Protein AF-A0A8B9A067-F1 (afdb_monomer_lite)

Radius of gyration: 76.32 Å; chains: 1; bounding box: 129×72×221 Å

Foldseek 3Di:
DDDDDDDDDDDDDDDDPDDDDDDPDDDDDDDDDDDDDDDDDDPDDDDDDDPDDDDDDDDDDDDDDPPPPPPPDPDDPPPDLVVDVVSVVVCCVVVQDPVNVVVCVVDDPVRVVVVVVVVVVVVVVVVVVVVVVVVVVVVVVVVVVVVVVVVVVVVVVVVVVVVVVVVVVVVVVVVVVVVVVVVVVVVVVVVVVVVVVVVVVVVVVVVVVVVVVVVVVVVVVVVVVVVVVVVVVVVVVVVVVVVVVVVVVCCVPDPVNVVVCVVCVVVVLVVVVVVVVVVVCVVPVPDPCVVPDVPPPDPPPPDPPDPDPDDPDDDDDDDDDDPDDPPDDDDPDDDDDDDDDDDDDDDDYDDDPDDDDDD

pLDDT: mean 74.85, std 21.78, range [37.81, 98.75]

Organism: Phoenix dactylifera (NCBI:txid42345)

Structure (mmCIF, N/CA/C/O backbone):
data_AF-A0A8B9A067-F1
#
_entry.id   AF-A0A8B9A067-F1
#
loop_
_atom_site.group_PDB
_atom_site.id
_atom_site.type_symbol
_atom_site.label_atom_id
_atom_site.label_alt_id
_atom_site.label_comp_id
_atom_site.label_asym_id
_atom_site.label_entity_id
_atom_site.label_seq_id
_atom_site.pdbx_PDB_ins_code
_atom_site.Cartn_x
_atom_site.Cartn_y
_atom_site.Cartn_z
_atom_site.occupancy
_atom_site.B_iso_or_equiv
_atom_site.auth_seq_id
_atom_site.auth_comp_id
_atom_site.auth_asym_id
_atom_site.auth_atom_id
_atom_site.pdbx_PDB_model_num
ATOM 1 N N . MET A 1 1 ? 6.692 21.741 45.179 1.00 46.94 1 MET A N 1
ATOM 2 C CA . MET A 1 1 ? 5.822 22.547 44.297 1.00 46.94 1 MET A CA 1
ATOM 3 C C . MET A 1 1 ? 6.491 22.614 42.939 1.00 46.94 1 MET A C 1
ATOM 5 O O . MET A 1 1 ? 7.354 23.451 42.721 1.00 46.94 1 MET A O 1
ATOM 9 N N . THR A 1 2 ? 6.182 21.650 42.081 1.00 46.59 2 THR A N 1
ATOM 10 C CA . THR A 1 2 ? 6.851 21.450 40.792 1.00 46.59 2 THR A CA 1
ATOM 11 C C . THR A 1 2 ? 5.835 21.796 39.713 1.00 46.59 2 THR A C 1
ATOM 13 O O . THR A 1 2 ? 4.787 21.161 39.628 1.00 46.59 2 THR A O 1
ATOM 16 N N . ALA A 1 3 ? 6.097 22.875 38.977 1.00 49.12 3 ALA A N 1
ATOM 17 C CA . ALA A 1 3 ? 5.199 23.400 37.959 1.00 49.12 3 ALA A CA 1
ATOM 18 C C . ALA A 1 3 ? 5.182 22.475 36.731 1.00 49.12 3 ALA A C 1
ATOM 20 O O . ALA A 1 3 ? 6.227 22.186 36.151 1.00 49.12 3 ALA A O 1
ATOM 21 N N . LEU A 1 4 ? 3.988 22.014 36.357 1.00 54.91 4 LEU A N 1
ATOM 22 C CA . LEU A 1 4 ? 3.727 21.278 35.120 1.00 54.91 4 LEU A CA 1
ATOM 23 C C . LEU A 1 4 ? 3.728 22.248 33.924 1.00 54.91 4 LEU A C 1
ATOM 25 O O . LEU A 1 4 ? 3.162 23.338 34.038 1.00 54.91 4 LEU A O 1
ATOM 29 N N . PRO A 1 5 ? 4.321 21.880 32.775 1.00 64.94 5 PRO A N 1
ATOM 30 C CA . PRO A 1 5 ? 4.281 22.713 31.582 1.00 64.94 5 PRO A CA 1
ATOM 31 C C . PRO A 1 5 ? 2.909 22.624 30.898 1.00 64.94 5 PRO A C 1
ATOM 33 O O . PRO A 1 5 ? 2.412 21.540 30.592 1.00 64.94 5 PRO A O 1
ATOM 36 N N . CYS A 1 6 ? 2.306 23.785 30.638 1.00 59.91 6 CYS A N 1
ATOM 37 C CA . CYS A 1 6 ? 1.081 23.918 29.854 1.00 59.91 6 CYS A CA 1
ATOM 38 C C . CYS A 1 6 ? 1.338 23.538 28.388 1.00 59.91 6 CYS A C 1
ATOM 40 O O . CYS A 1 6 ? 2.153 24.166 27.711 1.00 59.91 6 CYS A O 1
ATOM 42 N N . LEU A 1 7 ? 0.615 22.535 27.891 1.00 55.22 7 LEU A N 1
ATOM 43 C CA . LEU A 1 7 ? 0.577 22.188 26.472 1.00 55.22 7 LEU A CA 1
ATOM 44 C C . LEU A 1 7 ? -0.229 23.241 25.699 1.00 55.22 7 LEU A C 1
ATOM 46 O O . LEU A 1 7 ? -1.358 23.571 26.061 1.00 55.22 7 LEU A O 1
ATOM 50 N N . ALA A 1 8 ? 0.371 23.775 24.635 1.00 64.38 8 ALA A N 1
ATOM 51 C CA . ALA A 1 8 ? -0.267 24.718 23.727 1.00 64.38 8 ALA A CA 1
ATOM 52 C C . ALA A 1 8 ? -1.384 24.039 22.901 1.00 64.38 8 ALA A C 1
ATOM 54 O O . ALA A 1 8 ? -1.262 22.859 22.558 1.00 64.38 8 ALA A O 1
ATOM 55 N N . PRO A 1 9 ? -2.458 24.766 22.542 1.00 62.56 9 PRO A N 1
ATOM 56 C CA . PRO A 1 9 ? -3.549 24.219 21.749 1.00 62.56 9 PRO A CA 1
ATOM 57 C C . PRO A 1 9 ? -3.119 23.965 20.300 1.00 62.56 9 PRO A C 1
ATOM 59 O O . PRO A 1 9 ? -2.532 24.816 19.631 1.00 62.56 9 PRO A O 1
ATOM 62 N N . ILE A 1 10 ? -3.449 22.768 19.822 1.00 52.00 10 ILE A N 1
ATOM 63 C CA . ILE A 1 10 ? -3.243 22.305 18.451 1.00 52.00 10 ILE A CA 1
ATOM 64 C C . ILE A 1 10 ? -4.096 23.171 17.515 1.00 52.00 10 ILE A C 1
ATOM 66 O O . ILE A 1 10 ? -5.325 23.169 17.584 1.00 52.00 10 ILE A O 1
ATOM 70 N N . SER A 1 11 ? -3.420 23.926 16.649 1.00 61.03 11 SER A N 1
ATOM 71 C CA . SER A 1 11 ? -4.028 24.722 15.583 1.00 61.03 11 SER A CA 1
ATOM 72 C C . SER A 1 11 ? -4.799 23.808 14.628 1.00 61.03 11 SER A C 1
ATOM 74 O O . SER A 1 11 ? -4.215 22.953 13.960 1.00 61.03 11 SER A O 1
ATOM 76 N N . GLN A 1 12 ? -6.122 23.965 14.587 1.00 61.00 12 GLN A N 1
ATOM 77 C CA . GLN A 1 12 ? -6.985 23.264 13.643 1.00 61.00 12 GLN A CA 1
ATOM 78 C C . GLN A 1 12 ? -6.781 23.853 12.244 1.00 61.00 12 GLN A C 1
ATOM 80 O O . GLN A 1 12 ? -7.198 24.973 11.950 1.00 61.00 12 GLN A O 1
ATOM 85 N N . VAL A 1 13 ? -6.128 23.085 11.375 1.00 65.56 13 VAL A N 1
ATOM 86 C CA . VAL A 1 13 ? -6.026 23.384 9.945 1.00 65.56 13 VAL A CA 1
ATOM 87 C C . VAL A 1 13 ? -7.406 23.163 9.302 1.00 65.56 13 VAL A C 1
ATOM 89 O O . VAL A 1 13 ? -7.974 22.082 9.470 1.00 65.56 13 VAL A O 1
ATOM 92 N N . PRO A 1 14 ? -7.967 24.140 8.562 1.00 60.78 14 PRO A N 1
ATOM 93 C CA . PRO A 1 14 ? -9.250 23.981 7.884 1.00 60.78 14 PRO A CA 1
ATOM 94 C C . PRO A 1 14 ? -9.200 22.840 6.864 1.00 60.78 14 PRO A C 1
ATOM 96 O O . PRO A 1 14 ? -8.320 22.794 6.001 1.00 60.78 14 PRO A O 1
ATOM 99 N N . GLY A 1 15 ? -10.158 21.919 6.973 1.00 61.00 15 GLY A N 1
ATOM 100 C CA . GLY A 1 15 ? -10.267 20.736 6.128 1.00 61.00 15 GLY A CA 1
ATOM 101 C C . GLY A 1 15 ? -10.337 21.076 4.639 1.00 61.00 15 GLY A C 1
ATOM 102 O O . GLY A 1 15 ? -11.158 21.880 4.197 1.00 61.00 15 GLY A O 1
ATOM 103 N N . ARG A 1 16 ? -9.480 20.418 3.851 1.00 72.06 16 ARG A N 1
ATOM 104 C CA . ARG A 1 16 ? -9.608 20.366 2.391 1.00 72.06 16 ARG A CA 1
ATOM 105 C C . ARG A 1 16 ? -10.942 19.697 2.025 1.00 72.06 16 ARG A C 1
ATOM 107 O O . ARG A 1 16 ? -11.244 18.640 2.579 1.00 72.06 16 ARG A O 1
ATOM 114 N N . PRO A 1 17 ? -11.715 20.248 1.074 1.00 70.19 17 PRO A N 1
ATOM 115 C CA . PRO A 1 17 ? -12.909 19.582 0.574 1.00 70.19 17 PRO A CA 1
ATOM 116 C C . PRO A 1 17 ? -12.542 18.281 -0.164 1.00 70.19 17 PRO A C 1
ATOM 118 O O . PRO A 1 17 ? -11.474 18.203 -0.783 1.00 70.19 17 PRO A O 1
ATOM 121 N N . PRO A 1 18 ? -13.415 17.258 -0.119 1.00 66.94 18 PRO A N 1
ATOM 122 C CA . PRO A 1 18 ? -13.161 15.972 -0.750 1.00 66.94 18 PRO A CA 1
ATOM 123 C C . PRO A 1 18 ? -13.082 16.124 -2.272 1.00 66.94 18 PRO A C 1
ATOM 125 O O . PRO A 1 18 ? -14.001 16.627 -2.923 1.00 66.94 18 PRO A O 1
ATOM 128 N N . VAL A 1 19 ? -11.966 15.668 -2.838 1.00 69.75 19 VAL A N 1
ATOM 129 C CA . VAL A 1 19 ? -11.762 15.548 -4.282 1.00 69.75 19 VAL A CA 1
ATOM 130 C C . VAL A 1 19 ? -12.750 14.508 -4.814 1.00 69.75 19 VAL A C 1
ATOM 132 O O . VAL A 1 19 ? -12.731 13.348 -4.405 1.00 69.75 19 VAL A O 1
ATOM 135 N N . ARG A 1 20 ? -13.645 14.935 -5.712 1.00 62.59 20 ARG A N 1
ATOM 136 C CA . ARG A 1 20 ? -14.543 14.045 -6.460 1.00 62.59 20 ARG A CA 1
ATOM 137 C C . ARG A 1 20 ? -13.704 13.102 -7.333 1.00 62.59 20 ARG A C 1
ATOM 139 O O . ARG A 1 20 ? -12.898 13.605 -8.112 1.00 62.59 20 ARG A O 1
ATOM 146 N N . PRO A 1 21 ? -13.915 11.777 -7.283 1.00 57.88 21 PRO A N 1
ATOM 147 C CA . PRO A 1 21 ? -13.328 10.877 -8.263 1.00 57.88 21 PRO A CA 1
ATOM 148 C C . PRO A 1 21 ? -14.011 11.088 -9.621 1.00 57.88 21 PRO A C 1
ATOM 150 O O . PRO A 1 21 ? -15.217 10.866 -9.770 1.00 57.88 21 PRO A O 1
ATOM 153 N N . GLU A 1 22 ? -13.240 11.535 -10.612 1.00 59.34 22 GLU A N 1
ATOM 154 C CA . GLU A 1 22 ? -13.637 11.466 -12.016 1.00 59.34 22 GLU A CA 1
ATOM 155 C C . GLU A 1 22 ? -13.851 9.997 -12.395 1.00 59.34 22 GLU A C 1
ATOM 157 O O . GLU A 1 22 ? -12.958 9.157 -12.285 1.00 59.34 22 GLU A O 1
ATOM 162 N N . ARG A 1 23 ? -15.074 9.674 -12.822 1.00 53.25 23 ARG A N 1
ATOM 163 C CA . ARG A 1 23 ? -15.390 8.383 -13.432 1.00 53.25 23 ARG A CA 1
ATOM 164 C C . ARG A 1 23 ? -14.745 8.322 -14.820 1.00 53.25 23 ARG A C 1
ATOM 166 O O . ARG A 1 23 ? -15.023 9.213 -15.624 1.00 53.25 23 ARG A O 1
ATOM 173 N N . PRO A 1 24 ? -14.003 7.262 -15.171 1.00 57.72 24 PRO A N 1
ATOM 174 C CA . PRO A 1 24 ? -13.670 7.013 -16.562 1.00 57.72 24 PRO A CA 1
ATOM 175 C C . PRO A 1 24 ? -14.934 6.580 -17.315 1.00 57.72 24 PRO A C 1
ATOM 177 O O . PRO A 1 24 ? -15.640 5.648 -16.920 1.00 57.72 24 PRO A O 1
ATOM 180 N N . ALA A 1 25 ? -15.227 7.289 -18.403 1.00 50.69 25 ALA A N 1
ATOM 181 C CA . ALA A 1 25 ? -16.263 6.926 -19.354 1.00 50.69 25 ALA A CA 1
ATOM 182 C C . ALA A 1 25 ? -15.906 5.584 -20.011 1.00 50.69 25 ALA A C 1
ATOM 184 O O . ALA A 1 25 ? -14.956 5.473 -20.784 1.00 50.69 25 ALA A O 1
ATOM 185 N N . SER A 1 26 ? -16.690 4.561 -19.695 1.00 50.06 26 SER A N 1
ATOM 186 C CA . SER A 1 26 ? -16.692 3.276 -20.379 1.00 50.06 26 SER A CA 1
ATOM 187 C C . SER A 1 26 ? -17.309 3.450 -21.770 1.00 50.06 26 SER A C 1
ATOM 189 O O . SER A 1 26 ? -18.464 3.849 -21.906 1.00 50.06 26 SER A O 1
ATOM 191 N N . LYS A 1 27 ? -16.543 3.131 -22.817 1.00 56.91 27 LYS A N 1
ATOM 192 C CA . LYS A 1 27 ? -17.073 2.816 -24.150 1.00 56.91 27 LYS A CA 1
ATOM 193 C C . LYS A 1 27 ? -17.106 1.291 -24.302 1.00 56.91 27 LYS A C 1
ATOM 195 O O . LYS A 1 27 ? -16.054 0.674 -24.152 1.00 56.91 27 LYS A O 1
ATOM 200 N N . PRO A 1 28 ? -18.253 0.673 -24.626 1.00 58.00 28 PRO A N 1
ATOM 201 C CA . PRO A 1 28 ? -18.298 -0.711 -25.066 1.00 58.00 28 PRO A CA 1
ATOM 202 C C . PRO A 1 28 ? -18.138 -0.745 -26.592 1.00 58.00 28 PRO A C 1
ATOM 204 O O . PRO A 1 28 ? -18.967 -0.214 -27.327 1.00 58.00 28 PRO A O 1
ATOM 207 N N . GLY A 1 29 ? -17.051 -1.346 -27.067 1.00 45.94 29 GLY A N 1
ATOM 208 C CA . GLY A 1 29 ? -16.769 -1.530 -28.489 1.00 45.94 29 GLY A CA 1
ATOM 209 C C . GLY A 1 29 ? -16.251 -2.935 -28.746 1.00 45.94 29 GLY A C 1
ATOM 210 O O . GLY A 1 29 ? -15.060 -3.190 -28.642 1.00 45.94 29 GLY A O 1
ATOM 211 N N . SER A 1 30 ? -17.187 -3.836 -29.028 1.00 47.06 30 SER A N 1
ATOM 212 C CA . SER A 1 30 ? -16.989 -5.224 -29.442 1.00 47.06 30 SER A CA 1
ATOM 213 C C . SER A 1 30 ? -16.662 -5.316 -30.938 1.00 47.06 30 SER A C 1
ATOM 215 O O . SER A 1 30 ? -17.363 -4.711 -31.746 1.00 47.06 30 SER A O 1
ATOM 217 N N . SER A 1 31 ? -15.614 -6.068 -31.288 1.00 48.28 31 SER A N 1
ATOM 218 C CA . SER A 1 31 ? -15.344 -6.809 -32.551 1.00 48.28 31 SER A CA 1
ATOM 219 C C . SER A 1 31 ? -13.856 -7.204 -32.504 1.00 48.28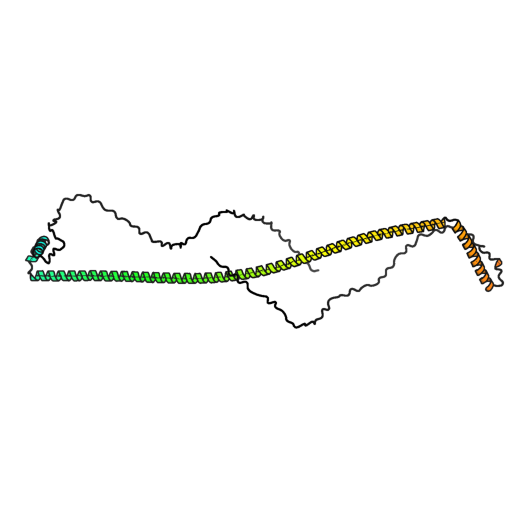 31 SER A C 1
ATOM 221 O O . SER A 1 31 ? -13.009 -6.356 -32.267 1.00 48.28 31 SER A O 1
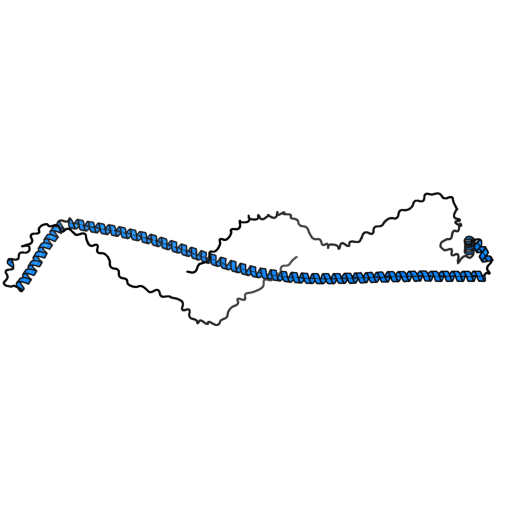ATOM 223 N N . ARG A 1 32 ? -13.435 -8.473 -32.441 1.00 46.34 32 ARG A N 1
ATOM 224 C CA . ARG A 1 32 ? -13.590 -9.605 -33.372 1.00 46.34 32 ARG A CA 1
ATOM 225 C C . ARG A 1 32 ? -13.012 -9.316 -34.763 1.00 46.34 32 ARG A C 1
ATOM 227 O O . ARG A 1 32 ? -13.777 -9.033 -35.665 1.00 46.34 32 ARG A O 1
ATOM 234 N N . GLU A 1 33 ? -11.694 -9.458 -34.909 1.00 37.81 33 GLU A N 1
ATOM 235 C CA . GLU A 1 33 ? -10.989 -9.946 -36.115 1.00 37.81 33 GLU A CA 1
ATOM 236 C C . GLU A 1 33 ? -9.493 -10.059 -35.769 1.00 37.81 33 GLU A C 1
ATOM 238 O O . GLU A 1 33 ? -8.886 -9.121 -35.273 1.00 37.81 33 GLU A O 1
ATOM 243 N N . ALA A 1 34 ? -8.965 -11.276 -35.669 1.00 38.91 34 ALA A N 1
ATOM 244 C CA . ALA A 1 34 ? -8.348 -12.032 -36.759 1.00 38.91 34 ALA A CA 1
ATOM 245 C C . ALA A 1 34 ? -6.905 -11.587 -37.047 1.00 38.91 34 ALA A C 1
ATOM 247 O O . ALA A 1 34 ? -6.611 -10.439 -37.358 1.00 38.91 34 ALA A O 1
ATOM 248 N N . ALA A 1 35 ? -6.022 -12.575 -36.928 1.00 43.91 35 ALA A N 1
ATOM 249 C CA . ALA A 1 35 ? -4.614 -12.571 -37.270 1.00 43.91 35 ALA A CA 1
ATOM 250 C C . ALA A 1 35 ? -4.247 -11.718 -38.493 1.00 43.91 35 ALA A C 1
ATOM 252 O O . ALA A 1 35 ? -4.869 -11.846 -39.547 1.00 43.91 35 ALA A O 1
ATOM 253 N N . ARG A 1 36 ? -3.117 -11.012 -38.393 1.00 37.94 36 ARG A N 1
ATOM 254 C CA . ARG A 1 36 ? -2.030 -11.103 -39.377 1.00 37.94 36 ARG A CA 1
ATOM 255 C C . ARG A 1 36 ? -0.759 -10.432 -38.861 1.00 37.94 36 ARG A C 1
ATOM 257 O O . ARG A 1 36 ? -0.757 -9.289 -38.421 1.00 37.94 36 ARG A O 1
ATOM 264 N N . LEU A 1 37 ? 0.308 -11.219 -38.942 1.00 46.03 37 LEU A N 1
ATOM 265 C CA . LEU A 1 37 ? 1.705 -10.820 -39.036 1.00 46.03 37 LEU A CA 1
ATOM 266 C C . LEU A 1 37 ? 1.865 -9.551 -39.879 1.00 46.03 37 LEU A C 1
ATOM 268 O O . LEU A 1 37 ? 1.368 -9.541 -40.999 1.00 46.03 37 LEU A O 1
ATOM 272 N N . THR A 1 38 ? 2.628 -8.575 -39.386 1.00 39.31 38 THR A N 1
ATOM 273 C CA . THR A 1 38 ? 3.635 -7.833 -40.169 1.00 39.31 38 THR A CA 1
ATOM 274 C C . THR A 1 38 ? 4.458 -6.945 -39.236 1.00 39.31 38 THR A C 1
ATOM 276 O O . THR A 1 38 ? 3.917 -6.152 -38.471 1.00 39.31 38 THR A O 1
ATOM 279 N N . SER A 1 39 ? 5.775 -7.115 -39.305 1.00 42.94 39 SER A N 1
ATOM 280 C CA . SER A 1 39 ? 6.820 -6.334 -38.643 1.00 42.94 39 SER A CA 1
ATOM 281 C C . SER A 1 39 ? 6.763 -4.840 -38.995 1.00 42.94 39 SER A C 1
ATOM 283 O O . SER A 1 39 ? 6.465 -4.522 -40.147 1.00 42.94 39 SER A O 1
ATOM 285 N N . PRO A 1 40 ? 7.156 -3.915 -38.097 1.00 48.28 40 PRO A N 1
ATOM 286 C CA . PRO A 1 40 ? 7.431 -2.546 -38.495 1.00 48.28 40 PRO A CA 1
ATOM 287 C C . PRO A 1 40 ? 8.841 -2.446 -39.090 1.00 48.28 40 PRO A C 1
ATOM 289 O O . PRO A 1 40 ? 9.869 -2.442 -38.415 1.00 48.28 40 PRO A O 1
ATOM 292 N N . GLU A 1 41 ? 8.805 -2.441 -40.413 1.00 39.50 41 GLU A N 1
ATOM 293 C CA . GLU A 1 41 ? 9.676 -1.796 -41.383 1.00 39.50 41 GLU A CA 1
ATOM 294 C C . GLU A 1 41 ? 10.558 -0.661 -40.826 1.00 39.50 41 GLU A C 1
ATOM 296 O O . GLU A 1 41 ? 10.101 0.372 -40.336 1.00 39.50 41 GLU A O 1
ATOM 301 N N . VAL A 1 42 ? 11.867 -0.879 -40.943 1.00 42.25 42 VAL A N 1
ATOM 302 C CA . VAL A 1 42 ? 12.934 0.088 -40.691 1.00 42.25 42 VAL A CA 1
ATOM 303 C C . VAL A 1 42 ? 12.826 1.215 -41.718 1.00 42.25 42 VAL A C 1
ATOM 305 O O . VAL A 1 42 ? 13.191 1.042 -42.882 1.00 42.25 42 VAL A O 1
ATOM 308 N N . ALA A 1 43 ? 12.357 2.382 -41.280 1.00 41.03 43 ALA A N 1
ATOM 309 C CA . ALA A 1 43 ? 12.382 3.609 -42.063 1.00 41.03 43 ALA A CA 1
ATOM 310 C C . ALA A 1 43 ? 13.839 4.051 -42.293 1.00 41.03 43 ALA A C 1
ATOM 312 O O . ALA A 1 43 ? 14.454 4.740 -41.480 1.00 41.03 43 ALA A O 1
ATOM 313 N N . ARG A 1 44 ? 14.405 3.625 -43.425 1.00 39.19 44 ARG A N 1
ATOM 314 C CA . ARG A 1 44 ? 15.614 4.205 -44.010 1.00 39.19 44 ARG A CA 1
ATOM 315 C C . ARG A 1 44 ? 15.254 5.572 -44.589 1.00 39.19 44 ARG A C 1
ATOM 317 O O . ARG A 1 44 ? 14.670 5.663 -45.663 1.00 39.19 44 ARG A O 1
ATOM 324 N N . THR A 1 45 ? 15.627 6.638 -43.896 1.00 39.91 45 THR A N 1
ATOM 325 C CA . THR A 1 45 ? 15.672 7.986 -44.466 1.00 39.91 45 THR A CA 1
ATOM 326 C C . THR A 1 45 ? 16.865 8.083 -45.419 1.00 39.91 45 THR A C 1
ATOM 328 O O . THR A 1 45 ? 18.010 8.211 -44.982 1.00 39.91 45 THR A O 1
ATOM 331 N N . SER A 1 46 ? 16.607 7.989 -46.724 1.00 39.78 46 SER A N 1
ATOM 332 C CA . SER A 1 46 ? 17.546 8.415 -47.767 1.00 39.78 46 SER A CA 1
ATOM 333 C C . SER A 1 46 ? 17.419 9.927 -47.987 1.00 39.78 46 SER A C 1
ATOM 335 O O . SER A 1 46 ? 16.295 10.416 -48.087 1.00 39.78 46 SER A O 1
ATOM 337 N N . PRO A 1 47 ? 18.532 10.676 -48.085 1.00 50.59 47 PRO A N 1
ATOM 338 C CA . PRO A 1 47 ? 18.483 12.096 -48.385 1.00 50.59 47 PRO A CA 1
ATOM 339 C C . PRO A 1 47 ? 18.205 12.337 -49.873 1.00 50.59 47 PRO A C 1
ATOM 341 O O . PRO A 1 47 ? 18.797 11.731 -50.769 1.00 50.59 47 PRO A O 1
ATOM 344 N N . GLU A 1 48 ? 17.273 13.252 -50.084 1.00 38.66 48 GLU A N 1
ATOM 345 C CA . GLU A 1 48 ? 16.779 13.806 -51.334 1.00 38.66 48 GLU A CA 1
ATOM 346 C C . GLU A 1 48 ? 17.908 14.529 -52.091 1.00 38.66 48 GLU A C 1
ATOM 348 O O . GLU A 1 48 ? 18.399 15.583 -51.688 1.00 38.66 48 GLU A O 1
ATOM 353 N N . VAL A 1 49 ? 18.362 13.929 -53.195 1.00 41.22 49 VAL A N 1
ATOM 354 C CA . VAL A 1 49 ? 19.307 14.546 -54.132 1.00 41.22 49 VAL A CA 1
ATOM 355 C C . VAL A 1 49 ? 18.541 15.569 -54.965 1.00 41.22 49 VAL A C 1
ATOM 357 O O . VAL A 1 49 ? 17.867 15.224 -55.937 1.00 41.22 49 VAL A O 1
ATOM 360 N N . ALA A 1 50 ? 18.659 16.838 -54.581 1.00 42.59 50 ALA A N 1
ATOM 361 C CA . ALA A 1 50 ? 18.223 17.973 -55.378 1.00 42.59 50 ALA A CA 1
ATOM 362 C C . ALA A 1 50 ? 18.966 17.976 -56.727 1.00 42.59 50 ALA A C 1
ATOM 364 O O . ALA A 1 50 ? 20.133 18.355 -56.828 1.00 42.59 50 ALA A O 1
ATOM 365 N N . ARG A 1 51 ? 18.281 17.526 -57.781 1.00 39.88 51 ARG A N 1
ATOM 366 C CA . ARG A 1 51 ? 18.684 17.736 -59.173 1.00 39.88 51 ARG A CA 1
ATOM 367 C C . ARG A 1 51 ? 18.299 19.159 -59.570 1.00 39.88 51 ARG A C 1
ATOM 369 O O . ARG A 1 51 ? 17.165 19.408 -59.963 1.00 39.88 51 ARG A O 1
ATOM 376 N N . THR A 1 52 ? 19.243 20.087 -59.479 1.00 41.28 52 THR A N 1
ATOM 377 C CA . THR A 1 52 ? 19.155 21.378 -60.165 1.00 41.28 52 THR A CA 1
ATOM 378 C C . THR A 1 52 ? 19.466 21.170 -61.644 1.00 41.28 52 THR A C 1
ATOM 380 O O . THR A 1 52 ? 20.605 21.009 -62.072 1.00 41.28 52 THR A O 1
ATOM 383 N N . SER A 1 53 ? 18.392 21.124 -62.421 1.00 41.50 53 SER A N 1
ATOM 384 C CA . SER A 1 53 ? 18.358 21.239 -63.873 1.00 41.50 53 SER A CA 1
ATOM 385 C C . SER A 1 53 ? 19.041 22.529 -64.346 1.00 41.50 53 SER A C 1
ATOM 387 O O . SER A 1 53 ? 18.605 23.627 -63.997 1.00 41.50 53 SER A O 1
ATOM 389 N N . LEU A 1 54 ? 20.098 22.381 -65.153 1.00 44.53 54 LEU A N 1
ATOM 390 C CA . LEU A 1 54 ? 20.649 23.447 -65.992 1.00 44.53 54 LEU A CA 1
ATOM 391 C C . LEU A 1 54 ? 19.648 23.808 -67.110 1.00 44.53 54 LEU A C 1
ATOM 393 O O . LEU A 1 54 ? 19.059 22.895 -67.691 1.00 44.53 54 LEU A O 1
ATOM 397 N N . PRO A 1 55 ? 19.479 25.098 -67.447 1.00 58.00 55 PRO A N 1
ATOM 398 C CA . PRO A 1 55 ? 18.714 25.520 -68.613 1.00 58.00 55 PRO A CA 1
ATOM 399 C C . PRO A 1 55 ? 19.558 25.448 -69.895 1.00 58.00 55 PRO A C 1
ATOM 401 O O . PRO A 1 55 ? 20.706 25.895 -69.919 1.00 58.00 55 PRO A O 1
ATOM 404 N N . ASP A 1 56 ? 18.948 24.937 -70.965 1.00 51.47 5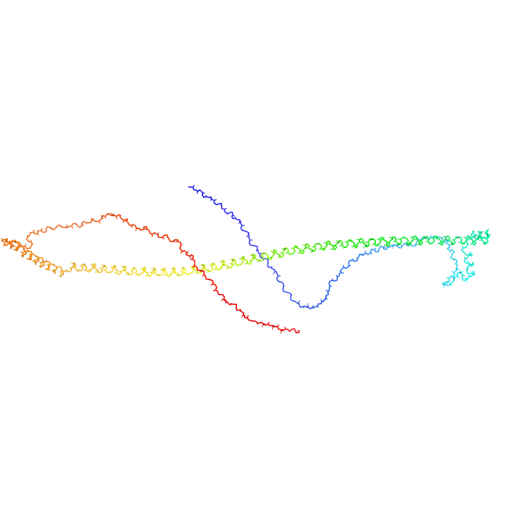6 ASP A N 1
ATOM 405 C CA . ASP A 1 56 ? 19.413 25.077 -72.348 1.00 51.47 56 ASP A CA 1
ATOM 406 C C . ASP A 1 56 ? 19.403 26.557 -72.778 1.00 51.47 56 ASP A C 1
ATOM 408 O O . ASP A 1 56 ? 18.355 27.212 -72.691 1.00 51.47 56 ASP A O 1
ATOM 412 N N . PRO A 1 57 ? 20.512 27.111 -73.302 1.00 57.38 57 PRO A N 1
ATOM 413 C CA . PRO A 1 57 ? 20.476 28.364 -74.034 1.00 57.38 57 PRO A CA 1
ATOM 414 C C . PRO A 1 57 ? 20.117 28.129 -75.508 1.00 57.38 57 PRO A C 1
ATOM 416 O O . PRO A 1 57 ? 20.900 27.628 -76.311 1.00 57.38 57 PRO A O 1
ATOM 419 N N . SER A 1 58 ? 18.905 28.575 -75.828 1.00 48.78 58 SER A N 1
ATOM 420 C CA . SER A 1 58 ? 18.340 28.824 -77.153 1.00 48.78 58 SER A CA 1
ATOM 421 C C . SER A 1 58 ? 19.318 29.516 -78.117 1.00 48.78 58 SER A C 1
ATOM 423 O O . SER A 1 58 ? 19.746 30.648 -77.883 1.00 48.78 58 SER A O 1
ATOM 425 N N . GLU A 1 59 ? 19.585 28.877 -79.257 1.00 46.97 59 GLU A N 1
ATOM 426 C CA . GLU A 1 59 ? 20.269 29.469 -80.408 1.00 46.97 59 GLU A CA 1
ATOM 427 C C . GLU A 1 59 ? 19.347 30.454 -81.141 1.00 46.97 59 GLU A C 1
ATOM 429 O O . GLU A 1 59 ? 18.343 30.086 -81.747 1.00 46.97 59 GLU A O 1
ATOM 434 N N . GLY A 1 60 ? 19.705 31.735 -81.108 1.00 52.28 60 GLY A N 1
ATOM 435 C CA . GLY A 1 60 ? 19.048 32.782 -81.880 1.00 52.28 60 GLY A CA 1
ATOM 436 C C . GLY A 1 60 ? 20.028 33.911 -82.148 1.00 52.28 60 GLY A C 1
ATOM 437 O O . GLY A 1 60 ? 20.186 34.810 -81.329 1.00 52.28 60 GLY A O 1
ATOM 438 N N . GLY A 1 61 ? 20.719 33.867 -83.288 1.00 45.12 61 GLY A N 1
ATOM 439 C CA . GLY A 1 61 ? 21.641 34.939 -83.657 1.00 45.12 61 GLY A CA 1
ATOM 440 C C . GLY A 1 61 ? 22.478 34.629 -84.886 1.00 45.12 61 GLY A C 1
ATOM 441 O O . GLY A 1 61 ? 23.582 34.104 -84.783 1.00 45.12 61 GLY A O 1
ATOM 442 N N . GLY A 1 62 ? 21.954 35.001 -86.054 1.00 56.62 62 GLY A N 1
ATOM 443 C CA . GLY A 1 62 ? 22.659 34.940 -87.326 1.00 56.62 62 GLY A CA 1
ATOM 444 C C . GLY A 1 62 ? 24.047 35.584 -87.273 1.00 56.62 62 GLY A C 1
ATOM 445 O O . GLY A 1 62 ? 24.198 36.786 -87.055 1.00 56.62 62 GLY A O 1
ATOM 446 N N . ARG A 1 63 ? 25.065 34.778 -87.572 1.00 48.88 63 ARG A N 1
ATOM 447 C CA . ARG A 1 63 ? 26.344 35.244 -88.101 1.00 48.88 63 ARG A CA 1
ATOM 448 C C . ARG A 1 63 ? 26.572 34.577 -89.445 1.00 48.88 63 ARG A C 1
ATOM 450 O O . ARG A 1 63 ? 26.425 33.371 -89.610 1.00 48.88 63 ARG A O 1
ATOM 457 N N . GLN A 1 64 ? 26.871 35.429 -90.412 1.00 49.62 64 GLN A N 1
ATOM 458 C CA . GLN A 1 64 ? 27.076 35.109 -91.811 1.00 49.62 64 GLN A CA 1
ATOM 459 C C . GLN A 1 64 ? 28.138 34.022 -91.975 1.00 49.62 64 GLN A C 1
ATOM 461 O O . GLN A 1 64 ? 29.162 34.011 -91.288 1.00 49.62 64 GLN A O 1
ATOM 466 N N . GLY A 1 65 ? 27.852 33.103 -92.895 1.00 49.34 65 GLY A N 1
ATOM 467 C CA . GLY A 1 65 ? 28.603 31.879 -93.081 1.00 49.34 65 GLY A CA 1
ATOM 468 C C . GLY A 1 65 ? 30.053 32.135 -93.472 1.00 49.34 65 GLY A C 1
ATOM 469 O O . GLY A 1 65 ? 30.357 32.465 -94.615 1.00 49.34 65 GLY A O 1
ATOM 470 N N . ARG A 1 66 ? 30.963 31.807 -92.558 1.00 49.06 66 ARG A N 1
ATOM 471 C CA . ARG A 1 66 ? 32.080 30.958 -92.962 1.00 49.06 66 ARG A CA 1
ATOM 472 C C . ARG A 1 66 ? 31.496 29.561 -93.044 1.00 49.06 66 ARG A C 1
ATOM 474 O O . ARG A 1 66 ? 31.262 28.953 -92.007 1.00 49.06 66 ARG A O 1
ATOM 481 N N . ARG A 1 67 ? 31.181 29.090 -94.257 1.00 53.53 67 ARG A N 1
ATOM 482 C CA . ARG A 1 67 ? 30.897 27.665 -94.453 1.00 53.53 67 ARG A CA 1
ATOM 483 C C . ARG A 1 67 ? 32.084 26.917 -93.846 1.00 53.53 67 ARG A C 1
ATOM 485 O O . ARG A 1 67 ? 33.204 27.160 -94.305 1.00 53.53 67 ARG A O 1
ATOM 492 N N . PRO A 1 68 ? 31.886 26.085 -92.811 1.00 51.03 68 PRO A N 1
ATOM 493 C CA . PRO A 1 68 ? 32.903 25.130 -92.434 1.00 51.03 68 PRO A CA 1
ATOM 494 C C . PRO A 1 68 ? 33.215 24.367 -93.712 1.00 51.03 68 PRO A C 1
ATOM 496 O O . PRO A 1 68 ? 32.304 23.881 -94.383 1.00 51.03 68 PRO A O 1
ATOM 499 N N . TYR A 1 69 ? 34.479 24.340 -94.109 1.00 54.66 69 TYR A N 1
ATOM 500 C CA . TYR A 1 69 ? 34.907 23.370 -95.095 1.00 54.66 69 TYR A CA 1
ATOM 501 C C . TYR A 1 69 ? 34.813 22.017 -94.388 1.00 54.66 69 TYR A C 1
ATOM 503 O O . TYR A 1 69 ? 35.776 21.569 -93.781 1.00 54.66 69 TYR A O 1
ATOM 511 N N . THR A 1 70 ? 33.614 21.437 -94.345 1.00 51.34 70 THR A N 1
ATOM 512 C CA . THR A 1 70 ? 33.406 20.011 -94.126 1.00 51.34 70 THR A CA 1
ATOM 513 C C . THR A 1 70 ? 33.853 19.372 -95.425 1.00 51.34 70 THR A C 1
ATOM 515 O O . THR A 1 70 ? 33.143 19.504 -96.425 1.00 51.34 70 THR A O 1
ATOM 518 N N . PRO A 1 71 ? 35.057 18.786 -95.485 1.00 56.59 71 PRO A N 1
ATOM 519 C CA . PRO A 1 71 ? 35.423 18.072 -96.684 1.00 56.59 71 PRO A CA 1
ATOM 520 C C . PRO A 1 71 ? 34.478 16.866 -96.764 1.00 56.59 71 PRO A C 1
ATOM 522 O O . PRO A 1 71 ? 34.285 16.175 -95.766 1.00 56.59 71 PRO A O 1
ATOM 525 N N . ASP A 1 72 ? 33.848 16.655 -97.920 1.00 56.28 72 ASP A N 1
ATOM 526 C CA . ASP A 1 72 ? 33.028 15.471 -98.193 1.00 56.28 72 ASP A CA 1
ATOM 527 C C . ASP A 1 72 ? 33.943 14.238 -98.193 1.00 56.28 72 ASP A C 1
ATOM 529 O O . ASP A 1 72 ? 34.453 13.810 -99.228 1.00 56.28 72 ASP A O 1
ATOM 533 N N . TRP A 1 73 ? 34.218 13.684 -97.016 1.00 64.06 73 TRP A N 1
ATOM 534 C CA . TRP A 1 73 ? 34.805 12.361 -96.876 1.00 64.06 73 TRP A CA 1
ATOM 535 C C . TRP A 1 73 ? 33.827 11.475 -96.118 1.00 64.06 73 TRP A C 1
ATOM 537 O O . TRP A 1 73 ? 33.594 11.639 -94.926 1.00 64.06 73 TRP A O 1
ATOM 547 N N . ALA A 1 74 ? 33.246 10.509 -96.825 1.00 58.28 74 ALA A N 1
ATOM 548 C CA . ALA A 1 74 ? 32.552 9.393 -96.205 1.00 58.28 74 ALA A CA 1
ATOM 549 C C . ALA A 1 74 ? 33.616 8.414 -95.683 1.00 58.28 74 ALA A C 1
ATOM 551 O O . ALA A 1 74 ? 34.084 7.546 -96.419 1.00 58.28 74 ALA A O 1
ATOM 552 N N . VAL A 1 75 ? 34.070 8.602 -94.443 1.00 57.94 75 VAL A N 1
ATOM 553 C CA . VAL A 1 75 ? 34.841 7.569 -93.736 1.00 57.94 75 VAL A CA 1
ATOM 554 C C . VAL A 1 75 ? 33.834 6.667 -93.053 1.00 57.94 75 VAL A C 1
ATOM 556 O O . VAL A 1 75 ? 33.079 7.104 -92.186 1.00 57.94 75 VAL A O 1
ATOM 559 N N . PHE A 1 76 ? 33.797 5.417 -93.494 1.00 66.25 76 PHE A N 1
ATOM 560 C CA . PHE A 1 76 ? 32.972 4.388 -92.887 1.00 66.25 76 PHE A CA 1
ATOM 561 C C . PHE A 1 76 ? 33.698 3.789 -91.677 1.00 66.25 76 PHE A C 1
ATOM 563 O O . PHE A 1 76 ? 34.929 3.723 -91.643 1.00 66.25 76 PHE A O 1
ATOM 570 N N . GLU A 1 77 ? 32.937 3.349 -90.676 1.00 53.47 77 GLU A N 1
ATOM 571 C CA . GLU A 1 77 ? 33.453 2.615 -89.519 1.00 53.47 77 GLU A CA 1
ATOM 572 C C . GLU A 1 77 ? 34.099 1.305 -90.018 1.00 53.47 77 GLU A C 1
ATOM 574 O O . GLU A 1 77 ? 33.407 0.387 -90.453 1.00 53.47 77 GLU A O 1
ATOM 579 N N . GLY A 1 78 ? 35.437 1.271 -90.077 1.00 66.94 78 GLY A N 1
ATOM 580 C CA . GLY A 1 78 ? 36.228 0.187 -90.686 1.00 66.94 78 GLY A CA 1
ATOM 581 C C . GLY A 1 78 ? 37.267 0.646 -91.721 1.00 66.94 78 GLY A C 1
ATOM 582 O O . GLY A 1 78 ? 38.191 -0.099 -92.032 1.00 66.94 78 GLY A O 1
ATOM 583 N N . ASP A 1 79 ? 37.184 1.883 -92.217 1.00 64.44 79 ASP A N 1
ATOM 584 C CA . ASP A 1 79 ? 38.181 2.452 -93.128 1.00 64.44 79 ASP A CA 1
ATOM 585 C C . ASP A 1 79 ? 39.400 2.993 -92.368 1.00 64.44 79 ASP A C 1
ATOM 587 O O . ASP A 1 79 ? 39.535 4.194 -92.120 1.00 64.44 79 ASP A O 1
ATOM 591 N N . SER A 1 80 ? 40.325 2.106 -92.001 1.00 65.06 80 SER A N 1
ATOM 592 C CA . SER A 1 80 ? 41.586 2.522 -91.389 1.00 65.06 80 SER A CA 1
ATOM 593 C C . SER A 1 80 ? 42.484 3.210 -92.420 1.00 65.06 80 SER A C 1
ATOM 595 O O . SER A 1 80 ? 42.940 2.606 -93.395 1.00 65.06 80 SER A O 1
ATOM 597 N N . ALA A 1 81 ? 42.815 4.482 -92.186 1.00 60.19 81 ALA A N 1
ATOM 598 C CA . ALA A 1 81 ? 43.817 5.194 -92.981 1.00 60.19 81 ALA A CA 1
ATOM 599 C C . ALA A 1 81 ? 45.208 4.528 -92.909 1.00 60.19 81 ALA A C 1
ATOM 601 O O . ALA A 1 81 ? 46.044 4.775 -93.772 1.00 60.19 81 ALA A O 1
ATOM 602 N N . LEU A 1 82 ? 45.457 3.662 -91.919 1.00 64.38 82 LEU A N 1
ATOM 603 C CA . LEU A 1 82 ? 46.686 2.869 -91.834 1.00 64.38 82 LEU A CA 1
ATOM 604 C C . LEU A 1 82 ? 46.707 1.708 -92.843 1.00 64.38 82 LEU A C 1
ATOM 606 O O . LEU A 1 82 ? 47.784 1.283 -93.248 1.00 64.38 82 LEU A O 1
ATOM 610 N N . GLU A 1 83 ? 45.540 1.226 -93.280 1.00 75.69 83 GLU A N 1
ATOM 611 C CA . GLU A 1 83 ? 45.405 0.075 -94.184 1.00 75.69 83 GLU A CA 1
ATOM 612 C C . GLU A 1 83 ? 45.223 0.487 -95.656 1.00 75.69 83 GLU A C 1
ATOM 614 O O . GLU A 1 83 ? 45.510 -0.295 -96.561 1.00 75.69 83 GLU A O 1
ATOM 619 N N . ASN A 1 84 ? 44.814 1.735 -95.926 1.00 79.44 84 ASN A N 1
ATOM 620 C CA . ASN A 1 84 ? 44.635 2.263 -97.281 1.00 79.44 84 ASN A CA 1
ATOM 621 C C . ASN A 1 84 ? 45.523 3.494 -97.549 1.00 79.44 84 ASN A C 1
ATOM 623 O O . ASN A 1 84 ? 45.202 4.626 -97.178 1.00 79.44 84 ASN A O 1
ATOM 627 N N . ALA A 1 85 ? 46.623 3.281 -98.280 1.00 72.50 85 ALA A N 1
ATOM 628 C CA . ALA A 1 85 ? 47.610 4.313 -98.612 1.00 72.50 85 ALA A CA 1
ATOM 629 C C . ALA A 1 85 ? 47.069 5.462 -99.491 1.00 72.50 85 ALA A C 1
ATOM 631 O O . ALA A 1 85 ? 47.680 6.533 -99.556 1.00 72.50 85 ALA A O 1
ATOM 632 N N . GLU A 1 86 ? 45.961 5.262 -100.206 1.00 75.31 86 GLU A N 1
ATOM 633 C CA . GLU A 1 86 ? 45.299 6.310 -100.989 1.00 75.31 86 GLU A CA 1
ATOM 634 C C . GLU A 1 86 ? 44.465 7.222 -100.089 1.00 75.31 86 GLU A C 1
ATOM 636 O O . GLU A 1 86 ? 44.587 8.446 -100.179 1.00 75.31 86 GLU A O 1
ATOM 641 N N . LYS A 1 87 ? 43.720 6.636 -99.142 1.00 74.25 87 LYS A N 1
ATOM 642 C CA . LYS A 1 87 ? 42.991 7.384 -98.108 1.00 74.25 87 LYS A CA 1
ATOM 643 C C . LYS A 1 87 ? 43.946 8.128 -97.180 1.00 74.25 87 LYS A C 1
ATOM 645 O O . LYS A 1 87 ? 43.726 9.309 -96.931 1.00 74.25 87 LYS A O 1
ATOM 650 N N . ALA A 1 88 ? 45.061 7.511 -96.778 1.00 73.62 88 ALA A N 1
ATOM 651 C CA . ALA A 1 88 ? 46.125 8.194 -96.039 1.00 73.62 88 ALA A CA 1
ATOM 652 C C . ALA A 1 88 ? 46.626 9.433 -96.794 1.00 73.62 88 ALA A C 1
ATOM 654 O O . ALA A 1 88 ? 46.701 10.527 -96.241 1.00 73.62 88 ALA A O 1
ATOM 655 N N . ARG A 1 89 ? 46.921 9.292 -98.094 1.00 73.75 89 ARG A N 1
ATOM 656 C CA . ARG A 1 89 ? 47.395 10.405 -98.931 1.00 73.75 89 ARG A CA 1
ATOM 657 C C . ARG A 1 89 ? 46.362 11.514 -99.091 1.00 73.75 89 ARG A C 1
ATOM 659 O O . ARG A 1 89 ? 46.739 12.684 -99.065 1.00 73.75 89 ARG A O 1
ATOM 666 N N . GLN A 1 90 ? 45.088 11.176 -99.266 1.00 74.38 90 GLN A N 1
ATOM 667 C CA . GLN A 1 90 ? 44.009 12.164 -99.336 1.00 74.38 90 GLN A CA 1
ATOM 668 C C . GLN A 1 90 ? 43.820 12.884 -97.997 1.00 74.38 90 GLN A C 1
ATOM 670 O O . GLN A 1 90 ? 43.703 14.108 -97.978 1.00 74.38 90 GLN A O 1
ATOM 675 N N . PHE A 1 91 ? 43.900 12.150 -96.887 1.00 72.75 91 PHE A N 1
ATOM 676 C CA . PHE A 1 91 ? 43.852 12.703 -95.539 1.00 72.75 91 PHE A CA 1
ATOM 677 C C . PHE A 1 91 ? 45.002 13.686 -95.293 1.00 72.75 91 PHE A C 1
ATOM 679 O O . PHE A 1 91 ? 44.762 14.831 -94.919 1.00 72.75 91 PHE A O 1
ATOM 686 N N . PHE A 1 92 ? 46.245 13.310 -95.616 1.00 72.25 92 PHE A N 1
ATOM 687 C CA . PHE A 1 92 ? 47.393 14.215 -95.504 1.00 72.25 92 PHE A CA 1
ATOM 688 C C . PHE A 1 92 ? 47.265 15.449 -96.407 1.00 72.25 92 PHE A C 1
ATOM 690 O O . PHE A 1 92 ? 47.650 16.540 -95.998 1.00 72.25 92 PHE A O 1
ATOM 697 N N . ARG A 1 93 ? 46.688 15.322 -97.610 1.00 72.56 93 ARG A N 1
ATOM 698 C CA . ARG A 1 93 ? 46.434 16.478 -98.490 1.00 72.56 93 ARG A CA 1
ATOM 699 C C . ARG A 1 93 ? 45.387 17.445 -97.932 1.00 72.56 93 ARG A C 1
ATOM 701 O O . ARG A 1 93 ? 45.493 18.634 -98.208 1.00 72.56 93 ARG A O 1
ATOM 708 N N . GLY A 1 94 ? 44.385 16.949 -97.206 1.00 69.00 94 GLY A N 1
ATOM 709 C CA . GLY A 1 94 ? 43.338 17.777 -96.598 1.00 69.00 94 GLY A CA 1
ATOM 710 C C . GLY A 1 94 ? 43.716 18.357 -95.233 1.00 69.00 94 GLY A C 1
ATOM 711 O O . GLY A 1 94 ? 43.251 19.439 -94.887 1.00 69.00 94 GLY A O 1
ATOM 712 N N . ALA A 1 95 ? 44.557 17.653 -94.470 1.00 71.12 95 ALA A N 1
ATOM 713 C CA . ALA A 1 95 ? 44.924 18.019 -93.103 1.00 71.12 95 ALA A CA 1
ATOM 714 C C . ALA A 1 95 ? 46.172 18.914 -93.008 1.00 71.12 95 ALA A C 1
ATOM 716 O O . ALA A 1 95 ? 46.300 19.669 -92.048 1.00 71.12 95 ALA A O 1
ATOM 717 N N . LEU A 1 96 ? 47.095 18.844 -93.976 1.00 73.62 96 LEU A N 1
ATOM 718 C CA . LEU A 1 96 ? 48.314 19.658 -93.963 1.00 73.62 96 LEU A CA 1
ATOM 719 C C . LEU A 1 96 ? 48.032 21.059 -94.506 1.00 73.62 96 LEU A C 1
ATOM 721 O O . LEU A 1 96 ? 47.639 21.223 -95.665 1.00 73.62 96 LEU A O 1
ATOM 725 N N . LEU A 1 97 ? 48.294 22.087 -93.699 1.00 79.25 97 LEU A N 1
ATOM 726 C CA . LEU A 1 97 ? 48.188 23.464 -94.164 1.00 79.25 97 LEU A CA 1
ATOM 727 C C . LEU A 1 97 ? 49.306 23.750 -95.188 1.00 79.25 97 LEU A C 1
ATOM 729 O O . LEU A 1 97 ? 50.381 23.143 -95.132 1.00 79.25 97 LEU A O 1
ATOM 733 N N . PRO A 1 98 ? 49.125 24.710 -96.116 1.00 76.00 98 PRO A N 1
ATOM 734 C CA . PRO A 1 98 ? 50.171 25.088 -97.072 1.00 76.00 98 PRO A CA 1
ATOM 735 C C . PRO A 1 98 ? 51.528 25.427 -96.421 1.00 76.00 98 PRO A C 1
ATOM 737 O O . PRO A 1 98 ? 52.575 25.157 -97.009 1.00 76.00 98 PRO A O 1
ATOM 740 N N . ALA A 1 99 ? 51.519 25.958 -95.192 1.00 73.81 99 ALA A N 1
ATOM 741 C CA . ALA A 1 99 ? 52.720 26.212 -94.394 1.00 73.81 99 ALA A CA 1
ATOM 742 C C . ALA A 1 99 ? 53.425 24.917 -93.939 1.00 73.81 99 ALA A C 1
ATOM 744 O O . ALA A 1 99 ? 54.653 24.833 -93.997 1.00 73.81 99 ALA A O 1
ATOM 745 N N . ASP A 1 100 ? 52.666 23.885 -93.566 1.00 74.56 100 ASP A N 1
ATOM 746 C CA . ASP A 1 100 ? 53.202 22.575 -93.180 1.00 74.56 100 ASP A CA 1
ATOM 747 C C . ASP A 1 100 ? 53.816 21.870 -94.388 1.00 74.56 100 ASP A C 1
ATOM 749 O O . ASP A 1 100 ? 54.912 21.320 -94.307 1.00 74.56 100 ASP A O 1
ATOM 753 N N . MET A 1 101 ? 53.168 21.968 -95.553 1.00 74.69 101 MET A N 1
ATOM 754 C CA . MET A 1 101 ? 53.720 21.441 -96.802 1.00 74.69 101 MET A CA 1
ATOM 755 C C . MET A 1 101 ? 55.029 22.130 -97.206 1.00 74.69 101 MET A C 1
ATOM 757 O O . MET A 1 101 ? 55.947 21.460 -97.684 1.00 74.69 101 MET A O 1
ATOM 761 N N . ALA A 1 102 ? 55.145 23.447 -97.009 1.00 77.56 102 ALA A N 1
ATOM 762 C CA . ALA A 1 102 ? 56.393 24.172 -97.247 1.00 77.56 102 ALA A CA 1
ATOM 763 C C . ALA A 1 102 ? 57.505 23.715 -96.286 1.00 77.56 102 ALA A C 1
ATOM 765 O O . ALA A 1 102 ? 58.640 23.503 -96.712 1.00 77.56 102 ALA A O 1
ATOM 766 N N . LYS A 1 103 ? 57.166 23.480 -95.013 1.00 77.19 103 LYS A N 1
ATOM 767 C CA . LYS A 1 103 ? 58.093 22.983 -93.987 1.00 77.19 103 LYS A CA 1
ATOM 768 C C . LYS A 1 103 ? 58.571 21.553 -94.271 1.00 77.19 103 LYS A C 1
ATOM 770 O O . LYS A 1 103 ? 59.761 21.281 -94.153 1.00 77.19 103 LYS A O 1
ATOM 775 N N . ILE A 1 104 ? 57.678 20.664 -94.714 1.00 76.38 104 ILE A N 1
ATOM 776 C CA . ILE A 1 104 ? 58.009 19.279 -95.098 1.00 76.38 104 ILE A CA 1
ATOM 777 C C . ILE A 1 104 ? 58.927 19.249 -96.326 1.00 76.38 104 ILE A C 1
ATOM 779 O O . ILE A 1 104 ? 59.854 18.450 -96.370 1.00 76.38 104 ILE A O 1
ATOM 783 N N . ARG A 1 105 ? 58.709 20.134 -97.310 1.00 77.50 105 ARG A N 1
ATOM 784 C CA . ARG A 1 105 ? 59.564 20.235 -98.510 1.00 77.50 105 ARG A CA 1
ATOM 785 C C . ARG A 1 105 ? 60.948 20.828 -98.228 1.00 77.50 105 ARG A C 1
ATOM 787 O O . ARG A 1 105 ? 61.877 20.538 -98.974 1.00 77.50 105 ARG A O 1
ATOM 794 N N . ALA A 1 106 ? 61.074 21.666 -97.199 1.00 77.06 106 ALA A N 1
ATOM 795 C CA . ALA A 1 106 ? 62.339 22.277 -96.790 1.00 77.06 106 ALA A CA 1
ATOM 796 C C . ALA A 1 106 ? 63.217 21.349 -95.928 1.00 77.06 106 ALA A C 1
ATOM 798 O O . ALA A 1 106 ? 64.424 21.563 -95.837 1.00 77.06 106 ALA A O 1
ATOM 799 N N . LEU A 1 107 ? 62.626 20.328 -95.299 1.00 79.12 107 LEU A N 1
ATOM 800 C CA . LEU A 1 107 ? 63.330 19.327 -94.498 1.00 79.12 107 LEU A CA 1
ATOM 801 C C . LEU A 1 107 ? 63.741 18.133 -95.365 1.00 79.12 107 LEU A C 1
ATOM 803 O O . LEU A 1 107 ? 63.001 17.697 -96.245 1.00 79.12 107 LEU A O 1
ATOM 807 N N . SER A 1 108 ? 64.911 17.550 -95.093 1.00 81.81 108 SER A N 1
ATOM 808 C CA . SER A 1 108 ? 65.224 16.234 -95.665 1.00 81.81 108 SER A CA 1
ATOM 809 C C . SER A 1 108 ? 64.275 15.180 -95.081 1.00 81.81 108 SER A C 1
ATOM 811 O O . SER A 1 108 ? 63.877 15.276 -93.919 1.00 81.81 108 SER A O 1
ATOM 813 N N . MET A 1 109 ? 63.928 14.152 -95.864 1.00 76.31 109 MET A N 1
ATOM 814 C CA . MET A 1 109 ? 63.020 13.078 -95.425 1.00 76.31 109 MET A CA 1
ATOM 815 C C . MET A 1 109 ? 63.426 12.491 -94.060 1.00 76.31 109 MET A C 1
ATOM 817 O O . MET A 1 109 ? 62.571 12.265 -93.208 1.00 76.31 109 MET A O 1
ATOM 821 N N . ASN A 1 110 ? 64.729 12.322 -93.815 1.00 78.50 110 ASN A N 1
ATOM 822 C CA . ASN A 1 110 ? 65.247 11.813 -92.543 1.00 78.50 110 ASN A CA 1
ATOM 823 C C . ASN A 1 110 ? 64.970 12.773 -91.373 1.00 78.50 110 ASN A C 1
ATOM 825 O O . ASN A 1 110 ? 64.477 12.336 -90.342 1.00 78.50 110 ASN A O 1
ATOM 829 N N . GLN A 1 111 ? 65.171 14.083 -91.549 1.00 83.50 111 GLN A N 1
ATOM 830 C CA . GLN A 1 111 ? 64.869 15.079 -90.510 1.00 83.50 111 GLN A CA 1
ATOM 831 C C . GLN A 1 111 ? 63.372 15.162 -90.188 1.00 83.50 111 GLN A C 1
ATOM 833 O O . GLN A 1 111 ? 63.001 15.375 -89.035 1.00 83.50 111 GLN A O 1
ATOM 838 N N . PHE A 1 112 ? 62.506 14.995 -91.190 1.00 80.38 112 PHE A N 1
ATOM 839 C CA . PHE A 1 112 ? 61.062 14.946 -90.970 1.00 80.38 112 PHE A CA 1
ATOM 840 C C . PHE A 1 112 ? 60.657 13.701 -90.170 1.00 80.38 1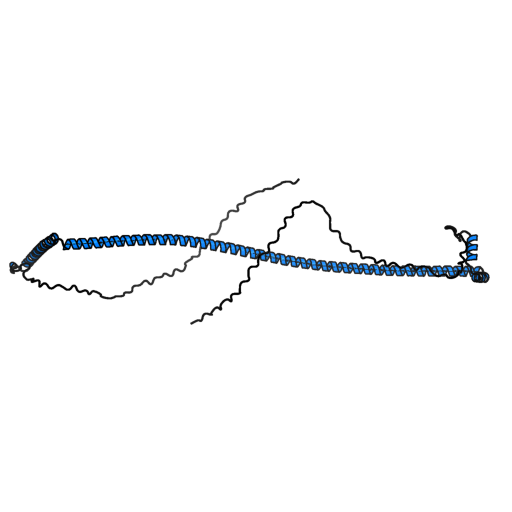12 PHE A C 1
ATOM 842 O O . PHE A 1 112 ? 59.920 13.819 -89.193 1.00 80.38 112 PHE A O 1
ATOM 849 N N . LEU A 1 113 ? 61.170 12.523 -90.543 1.00 82.62 113 LEU A N 1
ATOM 850 C CA . LEU A 1 113 ? 60.909 11.277 -89.819 1.00 82.62 113 LEU A CA 1
ATOM 851 C C . LEU A 1 113 ? 61.446 11.326 -88.384 1.00 82.62 113 LEU A C 1
ATOM 853 O O . LEU A 1 113 ? 60.752 10.896 -87.466 1.00 82.62 113 LEU A O 1
ATOM 857 N N . ASP A 1 114 ? 62.632 11.895 -88.173 1.00 85.25 114 ASP A N 1
ATOM 858 C CA . ASP A 1 114 ? 63.204 12.065 -86.838 1.00 85.25 114 ASP A CA 1
ATOM 859 C C . ASP A 1 114 ? 62.386 13.059 -86.002 1.00 85.25 114 ASP A C 1
ATOM 861 O O . ASP A 1 114 ? 62.064 12.774 -84.850 1.00 85.25 114 ASP A O 1
ATOM 865 N N . SER A 1 115 ? 61.939 14.175 -86.587 1.00 83.19 115 SER A N 1
ATOM 866 C CA . SER A 1 115 ? 61.037 15.120 -85.916 1.00 83.19 115 SER A CA 1
ATOM 867 C C . SER A 1 115 ? 59.691 14.484 -85.553 1.00 83.19 115 SER A C 1
ATOM 869 O O . SER A 1 115 ? 59.166 14.753 -84.474 1.00 83.19 115 SER A O 1
ATOM 871 N N . ALA A 1 116 ? 59.122 13.654 -86.431 1.00 81.94 116 ALA A N 1
ATOM 872 C CA . ALA A 1 116 ? 57.866 12.955 -86.175 1.00 81.94 116 ALA A CA 1
ATOM 873 C C . ALA A 1 116 ? 58.024 11.899 -85.070 1.00 81.94 116 ALA A C 1
ATOM 875 O O . ALA A 1 116 ? 57.172 11.806 -84.190 1.00 81.94 116 ALA A O 1
ATOM 876 N N . ARG A 1 117 ? 59.141 11.157 -85.063 1.00 86.50 117 ARG A N 1
ATOM 877 C CA . ARG A 1 117 ? 59.484 10.206 -83.993 1.00 86.50 117 ARG A CA 1
ATOM 878 C C . ARG A 1 117 ? 59.654 10.903 -82.647 1.00 86.50 117 ARG A C 1
ATOM 880 O O . ARG A 1 117 ? 59.079 10.449 -81.665 1.00 86.50 117 ARG A O 1
ATOM 887 N N . ILE A 1 118 ? 60.389 12.018 -82.604 1.00 91.38 118 ILE A N 1
ATOM 888 C CA . ILE A 1 118 ? 60.572 12.812 -81.380 1.00 91.38 118 ILE A CA 1
ATOM 889 C C . ILE A 1 118 ? 59.223 13.345 -80.887 1.00 91.38 118 ILE A C 1
ATOM 891 O O . ILE A 1 118 ? 58.924 13.233 -79.703 1.00 91.38 118 ILE A O 1
ATOM 895 N N . SER A 1 119 ? 58.381 13.872 -81.780 1.00 87.25 119 SER A N 1
ATOM 896 C CA . SER A 1 119 ? 57.053 14.373 -81.410 1.00 87.25 119 SER A CA 1
ATOM 897 C C . SER A 1 119 ? 56.134 13.271 -80.882 1.00 87.25 119 SER A C 1
ATOM 899 O O . SER A 1 119 ? 55.425 13.499 -79.905 1.00 87.25 119 SER A O 1
ATOM 901 N N . ALA A 1 120 ? 56.139 12.090 -81.506 1.00 87.75 120 ALA A N 1
ATOM 902 C CA . ALA A 1 120 ? 55.359 10.946 -81.044 1.00 87.75 120 ALA A CA 1
ATOM 903 C C . ALA A 1 120 ? 55.826 10.484 -79.658 1.00 87.75 120 ALA A C 1
ATOM 905 O O . ALA A 1 120 ? 54.999 10.268 -78.778 1.00 87.75 120 ALA A O 1
ATOM 906 N N . HIS A 1 121 ? 57.142 10.414 -79.442 1.00 92.06 121 HIS A N 1
ATOM 907 C CA . HIS A 1 121 ? 57.702 10.039 -78.150 1.00 92.06 121 HIS A CA 1
ATOM 908 C C . HIS A 1 121 ? 57.404 11.075 -77.057 1.00 92.06 121 HIS A C 1
ATOM 910 O O . HIS A 1 121 ? 57.043 10.705 -75.946 1.00 92.06 121 HIS A O 1
ATOM 916 N N . LEU A 1 122 ? 57.487 12.376 -77.360 1.00 94.31 122 LEU A N 1
ATOM 917 C CA . LEU A 1 122 ? 57.105 13.428 -76.411 1.00 94.31 122 LEU A CA 1
ATOM 918 C C . LEU A 1 122 ? 55.622 13.344 -76.038 1.00 94.31 122 LEU A C 1
ATOM 920 O O . LEU A 1 122 ? 55.293 13.448 -74.861 1.00 94.31 122 LEU A O 1
ATOM 924 N N . HIS A 1 123 ? 54.745 13.111 -77.017 1.00 93.75 123 HIS A N 1
ATOM 925 C CA . HIS A 1 123 ? 53.316 12.936 -76.767 1.00 93.75 123 HIS A CA 1
ATOM 926 C C . HIS A 1 123 ? 53.021 11.689 -75.918 1.00 93.75 123 HIS A C 1
ATOM 928 O O . HIS A 1 123 ? 52.195 11.737 -75.008 1.00 93.75 123 HIS A O 1
ATOM 934 N N . GLU A 1 124 ? 53.714 10.580 -76.180 1.00 95.06 124 GLU A N 1
ATOM 935 C CA . GLU A 1 124 ? 53.628 9.362 -75.371 1.00 95.06 124 GLU A CA 1
ATOM 936 C C . GLU A 1 124 ? 54.068 9.626 -73.923 1.00 95.06 124 GLU A C 1
ATOM 938 O O . GLU A 1 124 ? 53.345 9.288 -72.986 1.00 95.06 124 GLU A O 1
ATOM 943 N N . VAL A 1 125 ? 55.211 10.293 -73.729 1.00 96.50 125 VAL A N 1
ATOM 944 C CA . VAL A 1 125 ? 55.718 10.669 -72.402 1.00 96.50 125 VAL A CA 1
ATOM 945 C C . VAL A 1 125 ? 54.738 11.592 -71.677 1.00 96.50 125 VAL A C 1
ATOM 947 O O . VAL A 1 125 ? 54.441 11.358 -70.507 1.00 96.50 125 VAL A O 1
ATOM 950 N N . GLU A 1 126 ? 54.193 12.605 -72.352 1.00 96.38 126 GLU A N 1
ATOM 951 C CA . GLU A 1 126 ? 53.181 13.504 -71.786 1.00 96.38 126 GLU A CA 1
ATOM 952 C C . GLU A 1 126 ? 51.918 12.735 -71.369 1.00 96.38 126 GLU A C 1
ATOM 954 O O . GLU A 1 126 ? 51.435 12.900 -70.249 1.00 96.38 126 GLU A O 1
ATOM 959 N N . THR A 1 127 ? 51.448 11.812 -72.212 1.00 96.38 127 THR A N 1
ATOM 960 C CA . THR A 1 127 ? 50.296 10.948 -71.914 1.00 96.38 127 THR A CA 1
ATOM 961 C C . THR A 1 127 ? 50.553 10.075 -70.684 1.00 96.38 127 THR A C 1
ATOM 963 O O . THR A 1 127 ? 49.701 9.980 -69.799 1.00 96.38 127 THR A O 1
ATOM 966 N N . LEU A 1 128 ? 51.740 9.468 -70.575 1.00 96.81 128 LEU A N 1
ATOM 967 C CA . LEU A 1 128 ? 52.130 8.678 -69.405 1.00 96.81 128 LEU A CA 1
ATOM 968 C C . LEU A 1 128 ? 52.219 9.533 -68.134 1.00 96.81 128 LEU A C 1
ATOM 970 O O . LEU A 1 128 ? 51.811 9.073 -67.065 1.00 96.81 128 LEU A O 1
ATOM 974 N N . ILE A 1 129 ? 52.700 10.777 -68.235 1.00 97.44 129 ILE A N 1
ATOM 975 C CA . ILE A 1 129 ? 52.721 11.732 -67.117 1.00 97.44 129 ILE A CA 1
ATOM 976 C C . ILE A 1 129 ? 51.294 12.044 -66.653 1.00 97.44 129 ILE A C 1
ATOM 978 O O . ILE A 1 129 ? 51.027 11.976 -65.450 1.00 97.44 129 ILE A O 1
ATOM 982 N N . SER A 1 130 ? 50.368 12.333 -67.573 1.00 97.12 130 SER A N 1
ATOM 983 C CA . SER A 1 130 ? 48.959 12.592 -67.247 1.00 97.12 130 SER A CA 1
ATOM 984 C C . SER A 1 130 ? 48.295 11.385 -66.584 1.00 97.12 130 SER A C 1
ATOM 986 O O . SER A 1 130 ? 47.699 11.526 -65.518 1.00 97.12 130 SER A O 1
ATOM 988 N N . ILE A 1 131 ? 48.478 10.182 -67.142 1.00 97.50 131 ILE A N 1
ATOM 989 C CA . ILE A 1 131 ? 47.969 8.936 -66.550 1.00 97.50 131 ILE A CA 1
ATOM 990 C C . ILE A 1 131 ? 48.552 8.734 -65.144 1.00 97.50 131 ILE A C 1
ATOM 992 O O . ILE A 1 131 ? 47.820 8.427 -64.202 1.00 97.50 131 ILE A O 1
ATOM 996 N N . GLY A 1 132 ? 49.859 8.940 -64.970 1.00 97.75 132 GLY A N 1
ATOM 997 C CA . GLY A 1 132 ? 50.519 8.842 -63.669 1.00 97.75 132 GLY A CA 1
ATOM 998 C C . GLY A 1 132 ? 49.960 9.833 -62.642 1.00 97.75 132 GLY A C 1
ATOM 999 O O . GLY A 1 132 ? 49.736 9.466 -61.483 1.00 97.75 132 GLY A O 1
ATOM 1000 N N . ALA A 1 133 ? 49.683 11.070 -63.059 1.00 97.56 133 ALA A N 1
ATOM 1001 C CA . ALA A 1 133 ? 49.047 12.081 -62.219 1.00 97.56 133 ALA A CA 1
ATOM 1002 C C . ALA A 1 133 ? 47.619 11.674 -61.813 1.00 97.56 133 ALA A C 1
ATOM 1004 O O . ALA A 1 133 ? 47.277 11.764 -60.630 1.00 97.56 133 ALA A O 1
ATOM 1005 N N . ASP A 1 134 ? 46.827 11.146 -62.748 1.00 97.81 134 ASP A N 1
ATOM 1006 C CA . ASP A 1 134 ? 45.464 10.671 -62.496 1.00 97.81 134 ASP A CA 1
ATOM 1007 C C . ASP A 1 134 ? 45.428 9.488 -61.525 1.00 97.81 134 ASP A C 1
ATOM 1009 O O . ASP A 1 134 ? 44.616 9.467 -60.594 1.00 97.81 134 ASP A O 1
ATOM 1013 N N . TYR A 1 135 ? 46.330 8.515 -61.691 1.00 98.12 135 TYR A N 1
ATOM 1014 C CA . TYR A 1 135 ? 46.466 7.394 -60.758 1.00 98.12 135 TYR A CA 1
ATOM 1015 C C . TYR A 1 135 ? 46.848 7.871 -59.361 1.00 98.12 135 TYR A C 1
ATOM 1017 O O . TYR A 1 135 ? 46.248 7.435 -58.376 1.00 98.12 135 TYR A O 1
ATOM 1025 N N . LYS A 1 136 ? 47.804 8.800 -59.259 1.00 98.19 136 LYS A N 1
ATOM 1026 C CA . LYS A 1 136 ? 48.215 9.378 -57.976 1.00 98.19 136 LYS A CA 1
ATOM 1027 C C . LYS A 1 136 ? 47.061 10.110 -57.297 1.00 98.19 136 LYS A C 1
ATOM 1029 O O . LYS A 1 136 ? 46.868 9.965 -56.091 1.00 98.19 136 LYS A O 1
ATOM 1034 N N . GLU A 1 137 ? 46.274 10.870 -58.051 1.00 98.00 137 GLU A N 1
ATOM 1035 C CA . GLU A 1 137 ? 45.129 11.587 -57.499 1.00 98.00 137 GLU A CA 1
ATOM 1036 C C . GLU A 1 137 ? 43.993 10.643 -57.091 1.00 98.00 137 GLU A C 1
ATOM 1038 O O . GLU A 1 137 ? 43.384 10.821 -56.034 1.00 98.00 137 GLU A O 1
ATOM 1043 N N . ARG A 1 138 ? 43.745 9.584 -57.869 1.00 98.12 138 ARG A N 1
ATOM 1044 C CA . ARG A 1 138 ? 42.799 8.527 -57.494 1.00 98.12 138 ARG A CA 1
ATOM 1045 C C . ARG A 1 138 ? 43.243 7.800 -56.223 1.00 98.12 138 ARG A C 1
ATOM 1047 O O . ARG A 1 138 ? 42.412 7.583 -55.346 1.00 98.12 138 ARG A O 1
ATOM 1054 N N . ALA A 1 139 ? 44.532 7.489 -56.087 1.00 98.00 139 ALA A N 1
ATOM 1055 C CA . ALA A 1 139 ? 45.088 6.865 -54.888 1.00 98.00 139 ALA A CA 1
ATOM 1056 C C . ALA A 1 139 ? 44.907 7.754 -53.647 1.00 98.00 139 ALA A C 1
ATOM 1058 O O . ALA A 1 139 ? 44.470 7.271 -52.607 1.00 98.00 139 ALA A O 1
ATOM 1059 N N . ARG A 1 140 ? 45.142 9.069 -53.763 1.00 98.44 140 ARG A N 1
ATOM 1060 C CA . ARG A 1 140 ? 44.884 10.019 -52.665 1.00 98.44 140 ARG A CA 1
ATOM 1061 C C . ARG A 1 140 ? 43.413 10.087 -52.278 1.00 98.44 140 ARG A C 1
ATOM 1063 O O . ARG A 1 140 ? 43.109 10.122 -51.092 1.00 98.44 140 ARG A O 1
ATOM 1070 N N . ARG A 1 141 ? 42.504 10.124 -53.257 1.00 98.38 141 ARG A N 1
ATOM 1071 C CA . ARG A 1 141 ? 41.058 10.104 -52.992 1.00 98.38 141 ARG A CA 1
ATOM 1072 C C . ARG A 1 141 ? 40.635 8.814 -52.296 1.00 98.38 141 ARG A C 1
ATOM 1074 O O . ARG A 1 141 ? 39.878 8.880 -51.338 1.00 98.38 141 ARG A O 1
ATOM 1081 N N . SER A 1 142 ? 41.169 7.672 -52.731 1.00 97.88 142 SER A N 1
ATOM 1082 C CA . SER A 1 142 ? 40.927 6.382 -52.080 1.00 97.88 142 SER A CA 1
ATOM 1083 C C . SER A 1 142 ? 41.444 6.361 -50.641 1.00 97.88 142 SER A C 1
ATOM 1085 O O . SER A 1 142 ? 40.731 5.897 -49.761 1.00 97.88 142 SER A O 1
ATOM 1087 N N . ALA A 1 143 ? 42.644 6.892 -50.392 1.00 98.06 143 ALA A N 1
ATOM 1088 C CA . ALA A 1 143 ? 43.217 6.963 -49.050 1.00 98.06 143 ALA A CA 1
ATOM 1089 C C . ALA A 1 143 ? 42.375 7.842 -48.112 1.00 98.06 143 ALA A C 1
ATOM 1091 O O . ALA A 1 143 ? 42.061 7.420 -47.007 1.00 98.06 143 ALA A O 1
ATOM 1092 N N . ARG A 1 144 ? 41.929 9.020 -48.576 1.00 98.38 144 ARG A N 1
ATOM 1093 C CA . ARG A 1 144 ? 41.027 9.884 -47.791 1.00 98.38 144 ARG A CA 1
ATOM 1094 C C . ARG A 1 144 ? 39.681 9.216 -47.522 1.00 98.38 144 ARG A C 1
ATOM 1096 O O . ARG A 1 144 ? 39.189 9.272 -46.407 1.00 98.38 144 ARG A O 1
ATOM 1103 N N . ALA A 1 145 ? 39.097 8.554 -48.522 1.00 98.25 145 ALA A N 1
ATOM 1104 C CA . ALA A 1 145 ? 37.839 7.833 -48.344 1.00 98.25 145 ALA A CA 1
ATOM 1105 C C . ALA A 1 145 ? 37.970 6.682 -47.331 1.00 98.25 145 ALA A C 1
ATOM 1107 O O . ALA A 1 145 ? 37.042 6.433 -46.565 1.00 98.25 145 ALA A O 1
ATOM 1108 N N . GLN A 1 146 ? 39.120 6.000 -47.313 1.00 98.00 146 GLN A N 1
ATOM 1109 C CA . GLN A 1 146 ? 39.425 4.982 -46.312 1.00 98.00 146 GLN A CA 1
ATOM 1110 C C . GLN A 1 146 ? 39.565 5.597 -44.913 1.00 98.00 146 GLN A C 1
ATOM 1112 O O . GLN A 1 146 ? 38.908 5.127 -43.991 1.00 98.00 146 GLN A O 1
ATOM 1117 N N . GLU A 1 147 ? 40.340 6.672 -44.763 1.00 98.38 147 GLU A N 1
ATOM 1118 C CA . GLU A 1 147 ? 40.501 7.386 -43.489 1.00 98.38 147 GLU A CA 1
ATOM 1119 C C . GLU A 1 147 ? 39.152 7.896 -42.949 1.00 98.38 147 GLU A C 1
ATOM 1121 O O . GLU A 1 147 ? 38.837 7.738 -41.773 1.00 98.38 147 GLU A O 1
ATOM 1126 N N . GLU A 1 148 ? 38.292 8.447 -43.810 1.00 98.50 148 GLU A N 1
ATOM 1127 C CA . GLU A 1 148 ? 36.935 8.852 -43.432 1.00 98.50 148 GLU A CA 1
ATOM 1128 C C . GLU A 1 148 ? 36.067 7.671 -42.976 1.00 98.50 148 GLU A C 1
ATOM 1130 O O . GLU A 1 148 ? 35.247 7.827 -42.070 1.00 98.50 148 GLU A O 1
ATOM 1135 N N . ALA A 1 149 ? 36.208 6.499 -43.601 1.00 98.19 149 ALA A N 1
ATOM 1136 C CA . ALA A 1 149 ? 35.483 5.297 -43.201 1.00 98.19 149 ALA A CA 1
ATOM 1137 C C . ALA A 1 149 ? 35.980 4.761 -41.850 1.00 98.19 149 ALA A C 1
ATOM 1139 O O . ALA A 1 149 ? 35.160 4.407 -41.004 1.00 98.19 149 ALA A O 1
ATOM 1140 N N . GLU A 1 150 ? 37.295 4.758 -41.625 1.00 98.19 150 GLU A N 1
ATOM 1141 C CA . GLU A 1 150 ? 37.916 4.381 -40.350 1.00 98.19 150 GLU A CA 1
ATOM 1142 C C . GLU A 1 150 ? 37.491 5.336 -39.225 1.00 98.19 150 GLU A C 1
ATOM 1144 O O . GLU A 1 150 ? 37.068 4.884 -38.162 1.00 98.19 150 GLU A O 1
ATOM 1149 N N . ASN A 1 151 ? 37.473 6.647 -39.482 1.00 98.31 151 ASN A N 1
ATOM 1150 C CA . ASN A 1 151 ? 36.993 7.644 -38.522 1.00 98.31 151 ASN A CA 1
ATOM 1151 C C . ASN A 1 151 ? 35.508 7.449 -38.174 1.00 98.31 151 ASN A C 1
ATOM 1153 O O . ASN A 1 151 ? 35.134 7.504 -37.003 1.00 98.31 151 ASN A O 1
ATOM 1157 N N . LYS A 1 152 ? 34.653 7.173 -39.170 1.00 98.44 152 LYS A N 1
ATOM 1158 C CA . LYS A 1 152 ? 33.227 6.876 -38.938 1.00 98.44 152 LYS A CA 1
ATOM 1159 C C . LYS A 1 152 ? 33.026 5.585 -38.146 1.00 98.44 152 LYS A C 1
ATOM 1161 O O . LYS A 1 152 ? 32.105 5.512 -37.334 1.00 98.44 152 LYS A O 1
ATOM 1166 N N . LEU A 1 153 ? 33.863 4.575 -38.380 1.00 98.12 153 LEU A N 1
ATOM 1167 C CA . LEU A 1 153 ? 33.835 3.325 -37.627 1.00 98.12 153 LEU A CA 1
ATOM 1168 C C . LEU A 1 153 ? 34.232 3.562 -36.164 1.00 98.12 153 LEU A C 1
ATOM 1170 O O . LEU A 1 153 ? 33.482 3.165 -35.276 1.00 98.12 153 LEU A O 1
ATOM 1174 N N . ALA A 1 154 ? 35.319 4.294 -35.911 1.00 98.44 154 ALA A N 1
ATOM 1175 C CA . ALA A 1 154 ? 35.742 4.654 -34.558 1.00 98.44 154 ALA A CA 1
ATOM 1176 C C . ALA A 1 154 ? 34.678 5.485 -33.812 1.00 98.44 154 ALA A C 1
ATOM 1178 O O . ALA A 1 154 ? 34.399 5.245 -32.637 1.00 98.44 154 ALA A O 1
ATOM 1179 N N . GLU A 1 155 ? 34.021 6.429 -34.496 1.00 98.56 155 GLU A N 1
ATOM 1180 C CA . GLU A 1 155 ? 32.911 7.198 -33.923 1.00 98.56 155 GLU A CA 1
ATOM 1181 C C . GLU A 1 155 ? 31.717 6.295 -33.560 1.00 98.56 155 GLU A C 1
ATOM 1183 O O . GLU A 1 155 ? 31.119 6.444 -32.490 1.00 98.56 155 GLU A O 1
ATOM 1188 N N . ALA A 1 156 ? 31.369 5.337 -34.424 1.00 98.25 156 ALA A N 1
ATOM 1189 C CA . ALA A 1 156 ? 30.293 4.385 -34.164 1.00 98.25 156 ALA A CA 1
ATOM 1190 C C . ALA A 1 156 ? 30.618 3.449 -32.987 1.00 98.25 156 ALA A C 1
ATOM 1192 O O . ALA A 1 156 ? 29.747 3.196 -32.152 1.00 98.25 156 ALA A O 1
ATOM 1193 N N . GLU A 1 157 ? 31.862 2.980 -32.881 1.00 98.25 157 GLU A N 1
ATOM 1194 C CA . GLU A 1 157 ? 32.336 2.173 -31.753 1.00 98.25 157 GLU A CA 1
ATOM 1195 C C . GLU A 1 157 ? 32.288 2.955 -30.432 1.00 98.25 157 GLU A C 1
ATOM 1197 O O . GLU A 1 157 ? 31.803 2.425 -29.430 1.00 98.25 157 GLU A O 1
ATOM 1202 N N . SER A 1 158 ? 32.686 4.235 -30.432 1.00 98.38 158 SER A N 1
ATOM 1203 C CA . SER A 1 158 ? 32.568 5.112 -29.256 1.00 98.38 158 SER A CA 1
ATOM 1204 C C . SER A 1 158 ? 31.111 5.275 -28.815 1.00 98.38 158 SER A C 1
ATOM 1206 O O . SER A 1 158 ? 30.791 5.088 -27.641 1.00 98.38 158 SER A O 1
ATOM 1208 N N . LYS A 1 159 ? 30.194 5.543 -29.756 1.00 98.50 159 LYS A N 1
ATOM 1209 C CA . LYS A 1 159 ? 28.754 5.665 -29.460 1.00 98.50 159 LYS A CA 1
ATOM 1210 C C . LYS A 1 159 ? 28.166 4.364 -28.916 1.00 98.50 159 LYS A C 1
ATOM 1212 O O . LYS A 1 159 ? 27.334 4.391 -28.010 1.00 98.50 159 LYS A O 1
ATOM 1217 N N . LEU A 1 160 ? 28.596 3.218 -29.445 1.00 98.50 160 LEU A N 1
ATOM 1218 C CA . LEU A 1 160 ? 28.170 1.913 -28.946 1.00 98.50 160 LEU A CA 1
ATOM 1219 C C . LEU A 1 160 ? 28.676 1.662 -27.517 1.00 98.50 160 LEU A C 1
ATOM 1221 O O . LEU A 1 160 ? 27.927 1.142 -26.688 1.00 98.50 160 LEU A O 1
ATOM 1225 N N . ALA A 1 161 ? 29.914 2.056 -27.211 1.00 98.50 161 ALA A N 1
ATOM 1226 C CA . ALA A 1 161 ? 30.476 1.954 -25.868 1.00 98.50 161 ALA A CA 1
ATOM 1227 C C . ALA A 1 161 ? 29.713 2.834 -24.860 1.00 98.50 161 ALA A C 1
ATOM 1229 O O . ALA A 1 161 ? 29.343 2.352 -23.786 1.00 98.50 161 ALA A O 1
ATOM 1230 N N . GLU A 1 162 ? 29.403 4.082 -25.222 1.00 98.38 162 GLU A N 1
ATOM 1231 C CA . GLU A 1 162 ? 28.591 4.997 -24.407 1.00 98.38 162 GLU A CA 1
ATOM 1232 C C . GLU A 1 162 ? 27.183 4.444 -24.149 1.00 98.38 162 GLU A C 1
ATOM 1234 O O . GLU A 1 162 ? 26.739 4.387 -23.000 1.00 98.38 162 GLU A O 1
ATOM 1239 N N . ALA A 1 163 ? 26.503 3.952 -25.189 1.00 98.25 163 ALA A N 1
ATOM 1240 C CA . ALA A 1 163 ? 25.196 3.311 -25.050 1.00 98.25 163 ALA A CA 1
ATOM 1241 C C . ALA A 1 163 ? 25.263 2.061 -24.152 1.00 98.25 163 ALA A C 1
ATOM 1243 O O . ALA A 1 163 ? 24.358 1.798 -23.355 1.00 98.25 163 ALA A O 1
ATOM 1244 N N . GLY A 1 164 ? 26.362 1.304 -24.232 1.00 98.44 164 GLY A N 1
ATOM 1245 C CA . GLY A 1 164 ? 26.635 0.173 -23.351 1.00 98.44 164 GLY A CA 1
ATOM 1246 C C . GLY A 1 164 ? 26.761 0.575 -21.878 1.00 98.44 164 GLY A C 1
ATOM 1247 O O . GLY A 1 164 ? 26.240 -0.128 -21.010 1.00 98.44 164 GLY A O 1
ATOM 1248 N N . LEU A 1 165 ? 27.408 1.707 -21.583 1.00 98.56 165 LEU A N 1
ATOM 1249 C CA . LEU A 1 165 ? 27.505 2.253 -20.225 1.00 98.56 165 LEU A CA 1
ATOM 1250 C C . LEU A 1 165 ? 26.153 2.758 -19.716 1.00 98.56 165 LEU A C 1
ATOM 1252 O O . LEU A 1 165 ? 25.756 2.392 -18.612 1.00 98.56 165 LEU A O 1
ATOM 1256 N N . GLN A 1 166 ? 25.407 3.501 -20.537 1.00 98.31 166 GLN A N 1
ATOM 1257 C CA . GLN A 1 166 ? 24.062 3.974 -20.186 1.00 98.31 166 GLN A CA 1
ATOM 1258 C C . GLN A 1 166 ? 23.112 2.811 -19.882 1.00 98.31 166 GLN A C 1
ATOM 1260 O O . GLN A 1 166 ? 22.378 2.844 -18.897 1.00 98.31 166 GLN A O 1
ATOM 1265 N N . LYS A 1 167 ? 23.163 1.732 -20.674 1.00 98.31 167 LYS A N 1
ATOM 1266 C CA . LYS A 1 167 ? 22.385 0.516 -20.404 1.00 98.31 167 LYS A CA 1
ATOM 1267 C C . LYS A 1 167 ? 22.737 -0.094 -19.045 1.00 98.31 167 LYS A C 1
ATOM 1269 O O . LYS A 1 167 ? 21.835 -0.493 -18.313 1.00 98.31 167 LYS A O 1
ATOM 1274 N N . LYS A 1 168 ? 24.027 -0.185 -18.703 1.00 98.50 168 LYS A N 1
ATOM 1275 C CA . LYS A 1 168 ? 24.471 -0.707 -17.397 1.00 98.50 168 LYS A CA 1
ATOM 1276 C C . LYS A 1 168 ? 23.987 0.176 -16.249 1.00 98.50 168 LYS A C 1
ATOM 1278 O O . LYS A 1 168 ? 23.497 -0.352 -15.259 1.00 98.50 168 LYS A O 1
ATOM 1283 N N . GLU A 1 169 ? 24.076 1.494 -16.394 1.00 98.50 169 GLU A N 1
ATOM 1284 C CA . GLU A 1 169 ? 23.572 2.439 -15.396 1.00 98.50 169 GLU A CA 1
ATOM 1285 C C . GLU A 1 169 ? 22.059 2.292 -15.185 1.00 98.50 169 GLU A C 1
ATOM 1287 O O . GLU A 1 169 ? 21.602 2.210 -14.046 1.00 98.50 169 GLU A O 1
ATOM 1292 N N . LEU A 1 170 ? 21.279 2.192 -16.265 1.00 98.56 170 LEU A N 1
ATOM 1293 C CA . LEU A 1 170 ? 19.833 1.983 -16.179 1.00 98.56 170 LEU A CA 1
ATOM 1294 C C . LEU A 1 170 ? 19.476 0.655 -15.506 1.00 98.56 170 LEU A C 1
ATOM 1296 O O . LEU A 1 170 ? 18.547 0.625 -14.706 1.00 98.56 170 LEU A O 1
ATOM 1300 N N . LEU A 1 171 ? 20.219 -0.421 -15.780 1.00 98.50 171 LEU A N 1
ATOM 1301 C CA . LEU A 1 171 ? 20.015 -1.709 -15.110 1.00 98.50 171 LEU A CA 1
ATOM 1302 C C . LEU A 1 171 ? 20.321 -1.636 -13.609 1.00 98.50 171 LEU A C 1
ATOM 1304 O O . LEU A 1 171 ? 19.583 -2.212 -12.817 1.00 98.50 171 LEU A O 1
ATOM 1308 N N . LEU A 1 172 ? 21.364 -0.904 -13.207 1.00 98.50 172 LEU A N 1
ATOM 1309 C CA . LEU A 1 172 ? 21.669 -0.689 -11.789 1.00 98.50 172 LEU A CA 1
ATOM 1310 C C . LEU A 1 172 ? 20.576 0.126 -11.092 1.00 98.50 172 LEU A C 1
ATOM 1312 O O . LEU A 1 172 ? 20.162 -0.224 -9.990 1.00 98.50 172 LEU A O 1
ATOM 1316 N N . ARG A 1 173 ? 20.076 1.186 -11.742 1.00 98.31 173 ARG A N 1
ATOM 1317 C CA . ARG A 1 173 ? 18.953 1.978 -11.220 1.00 98.31 173 ARG A CA 1
ATOM 1318 C C . ARG A 1 173 ? 17.684 1.138 -11.103 1.00 98.31 173 ARG A C 1
ATOM 1320 O O . ARG A 1 173 ? 17.017 1.224 -10.081 1.00 98.31 173 ARG A O 1
ATOM 1327 N N . LEU A 1 174 ? 17.384 0.314 -12.109 1.00 98.50 174 LEU A N 1
ATOM 1328 C CA . LEU A 1 174 ? 16.241 -0.596 -12.079 1.00 98.50 174 LEU A CA 1
ATOM 1329 C C . LEU A 1 174 ? 16.350 -1.567 -10.896 1.00 98.50 174 LEU A C 1
ATOM 1331 O O . LEU A 1 174 ? 15.407 -1.663 -10.119 1.00 98.50 174 LEU A O 1
ATOM 1335 N N . GLY A 1 175 ? 17.515 -2.194 -10.700 1.00 98.31 175 GLY A N 1
ATOM 1336 C CA . GLY A 1 175 ? 17.754 -3.085 -9.560 1.00 98.31 175 GLY A CA 1
ATOM 1337 C C . GLY A 1 175 ? 17.562 -2.390 -8.208 1.00 98.31 175 GLY A C 1
ATOM 1338 O O . GLY A 1 175 ? 16.863 -2.913 -7.346 1.00 98.31 175 GLY A O 1
ATOM 1339 N N . ALA A 1 176 ? 18.088 -1.171 -8.046 1.00 98.06 176 ALA A N 1
ATOM 1340 C CA . ALA A 1 176 ? 17.878 -0.387 -6.827 1.00 98.06 176 ALA A CA 1
ATOM 1341 C C . ALA A 1 176 ? 16.388 -0.086 -6.582 1.00 98.06 176 ALA A C 1
ATOM 1343 O O . ALA A 1 176 ? 15.898 -0.267 -5.470 1.00 98.06 176 ALA A O 1
ATOM 1344 N N . THR A 1 177 ? 15.642 0.304 -7.624 1.00 98.12 177 THR A N 1
ATOM 1345 C CA . THR A 1 177 ? 14.197 0.552 -7.495 1.00 98.12 177 THR A CA 1
ATOM 1346 C C . THR A 1 177 ? 13.394 -0.720 -7.220 1.00 98.12 177 THR A C 1
ATOM 1348 O O . THR A 1 177 ? 12.404 -0.671 -6.495 1.00 98.12 177 THR A O 1
ATOM 1351 N N . GLU A 1 178 ? 13.804 -1.871 -7.758 1.00 98.38 178 GLU A N 1
ATOM 1352 C CA . GLU A 1 178 ? 13.168 -3.162 -7.477 1.00 98.38 178 GLU A CA 1
ATOM 1353 C C . GLU A 1 178 ? 13.357 -3.575 -6.012 1.00 98.38 178 GLU A C 1
ATOM 1355 O O . GLU A 1 178 ? 12.412 -4.058 -5.382 1.00 98.38 178 GLU A O 1
ATOM 1360 N N . ASP A 1 179 ? 14.545 -3.348 -5.447 1.00 98.31 179 ASP A N 1
ATOM 1361 C CA . ASP A 1 179 ? 14.817 -3.611 -4.034 1.00 98.31 179 ASP A CA 1
ATOM 1362 C C . ASP A 1 179 ? 14.058 -2.640 -3.110 1.00 98.31 179 ASP A C 1
ATOM 1364 O O . ASP A 1 179 ? 13.500 -3.075 -2.100 1.00 98.31 179 ASP A O 1
ATOM 1368 N N . GLU A 1 180 ? 13.941 -1.357 -3.472 1.00 98.25 180 GLU A N 1
ATOM 1369 C CA . GLU A 1 180 ? 13.088 -0.394 -2.756 1.00 98.25 180 GLU A CA 1
ATOM 1370 C C . GLU A 1 180 ? 11.615 -0.830 -2.756 1.00 98.25 180 GLU A C 1
ATOM 1372 O O . GLU A 1 180 ? 10.969 -0.848 -1.707 1.00 98.25 180 GLU A O 1
ATOM 1377 N N . VAL A 1 181 ? 11.080 -1.242 -3.911 1.00 98.44 181 VAL A N 1
ATOM 1378 C CA . VAL A 1 181 ? 9.705 -1.760 -4.021 1.00 98.44 181 VAL A CA 1
ATOM 1379 C C . VAL A 1 181 ? 9.521 -3.017 -3.168 1.00 98.44 181 VAL A C 1
ATOM 1381 O O . VAL A 1 181 ? 8.484 -3.171 -2.518 1.00 98.44 181 VAL A O 1
ATOM 1384 N N . ARG A 1 182 ? 10.518 -3.910 -3.122 1.00 98.69 182 ARG A N 1
ATOM 1385 C CA . ARG A 1 182 ? 10.482 -5.098 -2.258 1.00 98.69 182 ARG A CA 1
ATOM 1386 C C . ARG A 1 182 ? 10.415 -4.709 -0.782 1.00 98.69 182 ARG A C 1
ATOM 1388 O O . ARG A 1 182 ? 9.588 -5.262 -0.061 1.00 98.69 182 ARG A O 1
ATOM 1395 N N . LEU A 1 183 ? 11.225 -3.740 -0.354 1.00 98.62 183 LEU A N 1
ATOM 1396 C CA . LEU A 1 183 ? 11.212 -3.237 1.019 1.00 98.62 183 LEU A CA 1
ATOM 1397 C C . LEU A 1 183 ? 9.853 -2.620 1.381 1.00 98.62 183 LEU A C 1
ATOM 1399 O O . LEU A 1 183 ? 9.286 -2.969 2.412 1.00 98.62 183 LEU A O 1
ATOM 1403 N N . PHE A 1 184 ? 9.289 -1.776 0.510 1.00 98.44 184 PHE A N 1
ATOM 1404 C CA . PHE A 1 184 ? 7.962 -1.190 0.725 1.00 98.44 184 PHE A CA 1
ATOM 1405 C C . PHE A 1 184 ? 6.849 -2.240 0.818 1.00 98.44 184 PHE A C 1
ATOM 1407 O O . PHE A 1 184 ? 5.918 -2.089 1.611 1.00 98.44 184 PHE A O 1
ATOM 1414 N N . ASN A 1 185 ? 6.930 -3.316 0.031 1.00 98.44 185 ASN A N 1
ATOM 1415 C CA . ASN A 1 185 ? 5.971 -4.414 0.129 1.00 98.44 185 ASN A CA 1
ATOM 1416 C C . ASN A 1 185 ? 6.065 -5.130 1.482 1.00 98.44 185 ASN A C 1
ATOM 1418 O O . ASN A 1 185 ? 5.026 -5.392 2.083 1.00 98.44 185 ASN A O 1
ATOM 1422 N N . MET A 1 186 ? 7.275 -5.378 1.997 1.00 98.44 186 MET A N 1
ATOM 1423 C CA . MET A 1 186 ? 7.458 -5.986 3.323 1.00 98.44 186 MET A CA 1
ATOM 1424 C C . MET A 1 186 ? 6.862 -5.112 4.434 1.00 98.44 186 MET A C 1
ATOM 1426 O O . MET A 1 186 ? 6.079 -5.602 5.243 1.00 98.44 186 MET A O 1
ATOM 1430 N N . THR A 1 187 ? 7.143 -3.804 4.431 1.00 98.44 187 THR A N 1
ATOM 1431 C CA . THR A 1 187 ? 6.576 -2.882 5.432 1.00 98.44 187 THR A CA 1
ATOM 1432 C C . THR A 1 187 ? 5.052 -2.811 5.346 1.00 98.44 187 THR A C 1
ATOM 1434 O O . THR A 1 187 ? 4.365 -2.761 6.363 1.00 98.44 187 THR A O 1
ATOM 1437 N N . LEU A 1 188 ? 4.495 -2.852 4.131 1.00 98.50 188 LEU A N 1
ATOM 1438 C CA . LEU A 1 188 ? 3.048 -2.857 3.925 1.00 98.50 188 LEU A CA 1
ATOM 1439 C C . LEU A 1 188 ? 2.397 -4.141 4.463 1.00 98.50 188 LEU A C 1
ATOM 1441 O O . LEU A 1 188 ? 1.281 -4.096 4.983 1.00 98.50 188 LEU A O 1
ATOM 1445 N N . GLU A 1 189 ? 3.056 -5.290 4.326 1.00 98.50 189 GLU A N 1
ATOM 1446 C CA . GLU A 1 189 ? 2.585 -6.556 4.894 1.00 98.50 189 GLU A CA 1
ATOM 1447 C C . GLU A 1 189 ? 2.623 -6.548 6.426 1.00 98.50 189 GLU A C 1
ATOM 1449 O O . GLU A 1 189 ? 1.640 -6.948 7.056 1.00 98.50 189 GLU A O 1
ATOM 1454 N N . GLU A 1 190 ? 3.690 -6.016 7.027 1.00 98.38 190 GLU A N 1
ATOM 1455 C CA . GLU A 1 190 ? 3.795 -5.823 8.478 1.00 98.38 190 GLU A CA 1
ATOM 1456 C C . GLU A 1 190 ? 2.685 -4.903 9.012 1.00 98.38 190 GLU A C 1
ATOM 1458 O O . GLU A 1 190 ? 1.990 -5.252 9.970 1.00 98.38 190 GLU A O 1
ATOM 1463 N N . GLU A 1 191 ? 2.435 -3.766 8.355 1.00 98.19 191 GLU A N 1
ATOM 1464 C CA . GLU A 1 191 ? 1.341 -2.859 8.722 1.00 98.19 191 GLU A CA 1
ATOM 1465 C C . GLU A 1 191 ? -0.034 -3.525 8.588 1.00 98.19 191 GLU A C 1
ATOM 1467 O O . GLU A 1 191 ? -0.902 -3.356 9.451 1.00 98.19 191 GLU A O 1
ATOM 1472 N N . ARG A 1 192 ? -0.255 -4.323 7.535 1.00 98.62 192 ARG A N 1
ATOM 1473 C CA . ARG A 1 192 ? -1.501 -5.089 7.364 1.00 98.62 192 ARG A CA 1
ATOM 1474 C C . ARG A 1 192 ? -1.688 -6.115 8.478 1.00 98.62 192 ARG A C 1
ATOM 1476 O O . ARG A 1 192 ? -2.811 -6.258 8.966 1.00 98.62 192 ARG A O 1
ATOM 1483 N N . ALA A 1 193 ? -0.622 -6.793 8.897 1.00 98.62 193 ALA A N 1
ATOM 1484 C CA . ALA A 1 193 ? -0.657 -7.723 10.021 1.00 98.62 193 ALA A CA 1
ATOM 1485 C C . ALA A 1 193 ? -0.970 -6.995 11.341 1.00 98.62 193 ALA A C 1
ATOM 1487 O O . ALA A 1 193 ? -1.863 -7.420 12.077 1.00 98.62 193 ALA A O 1
ATOM 1488 N N . GLY A 1 194 ? -0.338 -5.844 11.596 1.00 98.38 194 GLY A N 1
ATOM 1489 C CA . GLY A 1 194 ? -0.649 -4.993 12.750 1.00 98.38 194 GLY A CA 1
ATOM 1490 C C . GLY A 1 194 ? -2.099 -4.492 12.745 1.00 98.38 194 GLY A C 1
ATOM 1491 O O . GLY A 1 194 ? -2.796 -4.535 13.763 1.00 98.38 194 GLY A O 1
ATOM 1492 N N . HIS A 1 195 ? -2.618 -4.096 11.580 1.00 98.31 195 HIS A N 1
ATOM 1493 C CA . HIS A 1 195 ? -4.022 -3.719 11.435 1.00 98.31 195 HIS A CA 1
ATOM 1494 C C . HIS A 1 195 ? -4.962 -4.919 11.691 1.00 98.31 195 HIS A C 1
ATOM 1496 O O . HIS A 1 195 ? -6.026 -4.767 12.301 1.00 98.31 195 HIS A O 1
ATOM 1502 N N . ALA A 1 196 ? -4.608 -6.124 11.242 1.00 98.50 196 ALA A N 1
ATOM 1503 C CA . ALA A 1 196 ? -5.404 -7.320 11.507 1.00 98.50 196 ALA A CA 1
ATOM 1504 C C . ALA A 1 196 ? -5.461 -7.645 13.011 1.00 98.50 196 ALA A C 1
ATOM 1506 O O . ALA A 1 196 ? -6.548 -7.933 13.525 1.00 98.50 196 ALA A O 1
ATOM 1507 N N . LEU A 1 197 ? -4.330 -7.521 13.715 1.00 98.50 197 LEU A N 1
ATOM 1508 C CA . LEU A 1 197 ? -4.232 -7.718 15.162 1.00 98.50 197 LEU A CA 1
ATOM 1509 C C . LEU A 1 197 ? -5.103 -6.708 15.921 1.00 98.50 197 LEU A C 1
ATOM 1511 O O . LEU A 1 197 ? -6.011 -7.108 16.646 1.00 98.50 197 LEU A O 1
ATOM 1515 N N . THR A 1 198 ? -4.927 -5.411 15.669 1.00 98.44 198 THR A N 1
ATOM 1516 C CA . THR A 1 198 ? -5.734 -4.350 16.304 1.00 98.44 198 THR A CA 1
ATOM 1517 C C . THR A 1 198 ? -7.236 -4.510 16.037 1.00 98.44 198 THR A C 1
ATOM 1519 O O . THR A 1 198 ? -8.049 -4.368 16.948 1.00 98.44 198 THR A O 1
ATOM 1522 N N . ARG A 1 199 ? -7.649 -4.906 14.820 1.00 98.62 199 ARG A N 1
ATOM 1523 C CA . ARG A 1 199 ? -9.060 -5.246 14.530 1.00 98.62 199 ARG A CA 1
ATOM 1524 C C . ARG A 1 199 ? -9.561 -6.451 15.324 1.00 98.62 199 ARG A C 1
ATOM 1526 O O . ARG A 1 199 ? -10.760 -6.546 15.585 1.00 98.62 199 ARG A O 1
ATOM 1533 N N . SER A 1 200 ? -8.703 -7.423 15.620 1.00 98.00 200 SER A N 1
ATOM 1534 C CA . SER A 1 200 ? -9.079 -8.577 16.443 1.00 98.00 200 SER A CA 1
ATOM 1535 C C . SER A 1 200 ? -9.239 -8.188 17.916 1.00 98.00 200 SER A C 1
ATOM 1537 O O . SER A 1 200 ? -10.219 -8.589 18.539 1.00 98.00 200 SER A O 1
ATOM 1539 N N . GLU A 1 201 ? -8.365 -7.322 18.435 1.00 98.56 201 GLU A N 1
ATOM 1540 C CA . GLU A 1 201 ? -8.441 -6.799 19.802 1.00 98.56 201 GLU A CA 1
ATOM 1541 C C . GLU A 1 201 ? -9.685 -5.936 20.020 1.00 98.56 201 GLU A C 1
ATOM 1543 O O . GLU A 1 201 ? -10.370 -6.107 21.027 1.00 98.56 201 GLU A O 1
ATOM 1548 N N . VAL A 1 202 ? -10.030 -5.072 19.057 1.00 98.69 202 VAL A N 1
ATOM 1549 C CA . VAL A 1 202 ? -11.271 -4.280 19.099 1.00 98.69 202 VAL A CA 1
ATOM 1550 C C . VAL A 1 202 ? -12.491 -5.196 19.169 1.00 98.69 202 VAL A C 1
ATOM 1552 O O . VAL A 1 202 ? -13.320 -5.028 20.057 1.00 98.69 202 VAL A O 1
ATOM 1555 N N . ARG A 1 203 ? -12.565 -6.226 18.316 1.00 98.62 203 ARG A N 1
ATOM 1556 C CA . ARG A 1 203 ? -13.668 -7.202 18.353 1.00 98.62 203 ARG A CA 1
ATOM 1557 C C . ARG A 1 203 ? -13.732 -7.965 19.679 1.00 98.62 203 ARG A C 1
ATOM 1559 O O . ARG A 1 203 ? -14.820 -8.216 20.191 1.00 98.62 203 ARG A O 1
ATOM 1566 N N . ALA A 1 204 ? -12.585 -8.318 20.260 1.00 98.62 204 ALA A N 1
ATOM 1567 C CA . ALA A 1 204 ? -12.535 -8.957 21.573 1.00 98.62 204 ALA A CA 1
ATOM 1568 C C . ALA A 1 204 ? -13.006 -8.009 22.693 1.00 98.62 204 ALA A C 1
ATOM 1570 O O . ALA A 1 204 ? -13.719 -8.434 23.601 1.00 98.62 204 ALA A O 1
ATOM 1571 N N . ALA A 1 205 ? -12.641 -6.725 22.633 1.00 98.44 205 ALA A N 1
ATOM 1572 C CA . ALA A 1 205 ? -13.103 -5.712 23.578 1.00 98.44 205 ALA A CA 1
ATOM 1573 C C . ALA A 1 205 ? -14.612 -5.445 23.448 1.00 98.44 205 ALA A C 1
ATOM 1575 O O . ALA A 1 205 ? -15.301 -5.365 24.463 1.00 98.44 205 ALA A O 1
ATOM 1576 N N . GLU A 1 206 ? -15.139 -5.381 22.224 1.00 98.56 206 GLU A N 1
ATOM 1577 C CA . GLU A 1 206 ? -16.577 -5.272 21.950 1.00 98.56 206 GLU A CA 1
ATOM 1578 C C . GLU A 1 206 ? -17.352 -6.468 22.520 1.00 98.56 206 GLU A C 1
ATOM 1580 O O . GLU A 1 206 ? -18.382 -6.281 23.169 1.00 98.56 206 GLU A O 1
ATOM 1585 N N . ALA A 1 207 ? -16.832 -7.691 22.360 1.00 98.69 207 ALA A N 1
ATOM 1586 C CA . ALA A 1 207 ? -17.438 -8.885 22.946 1.00 98.69 207 ALA A CA 1
ATOM 1587 C C . ALA A 1 207 ? -17.501 -8.797 24.482 1.00 98.69 207 ALA A C 1
ATOM 1589 O O . ALA A 1 207 ? -18.572 -8.984 25.061 1.00 98.69 207 ALA A O 1
ATOM 1590 N N . ARG A 1 208 ? -16.398 -8.414 25.142 1.00 98.69 208 ARG A N 1
ATOM 1591 C CA . ARG A 1 208 ? -16.366 -8.213 26.606 1.00 98.69 208 ARG A CA 1
ATOM 1592 C C . ARG A 1 208 ? -17.324 -7.115 27.066 1.00 98.69 208 ARG A C 1
ATOM 1594 O O . ARG A 1 208 ? -17.959 -7.257 28.106 1.00 98.69 208 ARG A O 1
ATOM 1601 N N . LEU A 1 209 ? -17.442 -6.028 26.301 1.00 98.69 209 LEU A N 1
ATOM 1602 C CA . LEU A 1 209 ? -18.390 -4.955 26.598 1.00 98.69 209 LEU A CA 1
ATOM 1603 C C . LEU A 1 209 ? -19.834 -5.468 26.538 1.00 98.69 209 LEU A C 1
ATOM 1605 O O . LEU A 1 209 ? -20.614 -5.178 27.443 1.00 98.69 209 LEU A O 1
ATOM 1609 N N . SER A 1 210 ? -20.178 -6.258 25.517 1.00 98.50 210 SER A N 1
ATOM 1610 C CA . SER A 1 210 ? -21.517 -6.845 25.390 1.00 98.50 210 SER A CA 1
ATOM 1611 C C . SER A 1 210 ? -21.845 -7.815 26.534 1.00 98.50 210 SER A C 1
ATOM 1613 O O . SER A 1 210 ? -22.950 -7.786 27.075 1.00 98.50 210 SER A O 1
ATOM 1615 N N . GLU A 1 211 ? -20.866 -8.609 26.977 1.00 98.69 211 GLU A N 1
ATOM 1616 C CA . GLU A 1 211 ? -20.999 -9.503 28.129 1.00 98.69 211 GLU A CA 1
ATOM 1617 C C . GLU A 1 211 ? -21.216 -8.710 29.427 1.00 98.69 211 GLU A C 1
ATOM 1619 O O . GLU A 1 211 ? -22.172 -8.973 30.158 1.00 98.69 211 GLU A O 1
ATOM 1624 N N . ALA A 1 212 ? -20.400 -7.680 29.678 1.00 98.62 212 ALA A N 1
ATOM 1625 C CA . ALA A 1 212 ? -20.536 -6.816 30.850 1.00 98.62 212 ALA A CA 1
ATOM 1626 C C . ALA A 1 212 ? -21.895 -6.098 30.890 1.00 98.62 212 ALA A C 1
ATOM 1628 O O . ALA A 1 212 ? -22.524 -6.028 31.946 1.00 98.62 212 ALA A O 1
ATOM 1629 N N . GLN A 1 213 ? -22.384 -5.616 29.743 1.00 98.75 213 GLN A N 1
ATOM 1630 C CA . GLN A 1 213 ? -23.717 -5.020 29.627 1.00 98.75 213 GLN A CA 1
ATOM 1631 C C . GLN A 1 213 ? -24.825 -6.031 29.937 1.00 98.75 213 GLN A C 1
ATOM 1633 O O . GLN A 1 213 ? -25.781 -5.695 30.636 1.00 98.75 213 GLN A O 1
ATOM 1638 N N . SER A 1 214 ? -24.690 -7.277 29.471 1.00 98.69 214 SER A N 1
ATOM 1639 C CA . SER A 1 214 ? -25.659 -8.334 29.777 1.00 98.69 214 SER A CA 1
ATOM 1640 C C . SER A 1 214 ? -25.695 -8.673 31.273 1.00 98.69 214 SER A C 1
ATOM 1642 O O . SER A 1 214 ? -26.774 -8.783 31.853 1.00 98.69 214 SER A O 1
ATOM 1644 N N . LEU A 1 215 ? -24.529 -8.754 31.926 1.00 98.69 215 LEU A N 1
ATOM 1645 C CA . LEU A 1 215 ? -24.422 -9.011 33.362 1.00 98.69 215 LEU A CA 1
ATOM 1646 C C . LEU A 1 215 ? -25.013 -7.856 34.174 1.00 98.69 215 LEU A C 1
ATOM 1648 O O . LEU A 1 215 ? -25.725 -8.093 35.148 1.00 98.69 215 LEU A O 1
ATOM 1652 N N . LEU A 1 216 ? -24.760 -6.614 33.757 1.00 98.69 216 LEU A N 1
ATOM 1653 C CA . LEU A 1 216 ? -25.342 -5.430 34.381 1.00 98.69 216 LEU A CA 1
ATOM 1654 C C . LEU A 1 216 ? -26.873 -5.452 34.295 1.00 98.69 216 LEU A C 1
ATOM 1656 O O . LEU A 1 216 ? -27.526 -5.259 35.316 1.00 98.69 216 LEU A O 1
ATOM 1660 N N . ALA A 1 217 ? -27.446 -5.791 33.136 1.00 98.75 217 ALA A N 1
ATOM 1661 C CA . ALA A 1 217 ? -28.896 -5.921 32.982 1.00 98.75 217 ALA A CA 1
ATOM 1662 C C . ALA A 1 217 ? -29.497 -6.998 33.910 1.00 98.75 217 ALA A C 1
ATOM 1664 O O . ALA A 1 217 ? -30.568 -6.797 34.486 1.00 98.75 217 ALA A O 1
ATOM 1665 N N . VAL A 1 218 ? -28.800 -8.125 34.106 1.00 98.69 218 VAL A N 1
ATOM 1666 C CA . VAL A 1 218 ? -29.209 -9.162 35.073 1.00 98.69 218 VAL A CA 1
ATOM 1667 C C . VAL A 1 218 ? -29.189 -8.617 36.502 1.00 98.69 218 VAL A C 1
ATOM 1669 O O . VAL A 1 218 ? -30.162 -8.792 37.233 1.00 98.69 218 VAL A O 1
ATOM 1672 N N . ARG A 1 219 ? -28.122 -7.911 36.898 1.00 98.62 219 ARG A N 1
ATOM 1673 C CA . ARG A 1 219 ? -28.012 -7.316 38.240 1.00 98.62 219 ARG A CA 1
ATOM 1674 C C . ARG A 1 219 ? -29.061 -6.241 38.494 1.00 98.62 219 ARG A C 1
ATOM 1676 O O . ARG A 1 219 ? -29.654 -6.230 39.567 1.00 98.62 219 ARG A O 1
ATOM 1683 N N . GLU A 1 220 ? -29.339 -5.383 37.519 1.00 98.75 220 GLU A N 1
ATOM 1684 C CA . GLU A 1 220 ? -30.421 -4.398 37.615 1.00 98.75 220 GLU A CA 1
ATOM 1685 C C . GLU A 1 220 ? -31.776 -5.075 37.850 1.00 98.75 220 GLU A C 1
ATOM 1687 O O . GLU A 1 220 ? -32.562 -4.626 38.685 1.00 98.75 220 GLU A O 1
ATOM 1692 N N . GLN A 1 221 ? -32.046 -6.185 37.160 1.00 98.75 221 GLN A N 1
ATOM 1693 C CA . GLN A 1 221 ? -33.276 -6.942 37.373 1.00 98.75 221 GLN A CA 1
ATOM 1694 C C . GLN A 1 221 ? -33.319 -7.612 38.755 1.00 98.75 221 GLN A C 1
ATOM 1696 O O . GLN A 1 221 ? -34.372 -7.623 39.395 1.00 98.75 221 GLN A O 1
ATOM 1701 N N . GLU A 1 222 ? -32.202 -8.165 39.235 1.00 98.69 222 GLU A N 1
ATOM 1702 C CA . GLU A 1 222 ? -32.100 -8.727 40.588 1.00 98.69 222 GLU A CA 1
ATOM 1703 C C . GLU A 1 222 ? -32.362 -7.670 41.665 1.00 98.69 222 GLU A C 1
ATOM 1705 O O . GLU A 1 222 ? -33.117 -7.941 42.599 1.00 98.69 222 GLU A O 1
ATOM 1710 N N . ILE A 1 223 ? -31.802 -6.465 41.514 1.00 98.75 223 ILE A N 1
ATOM 1711 C CA . ILE A 1 223 ? -32.025 -5.340 42.431 1.00 98.75 223 ILE A CA 1
ATOM 1712 C C . ILE A 1 223 ? -33.509 -4.978 42.470 1.00 98.75 223 ILE A C 1
ATOM 1714 O O . ILE A 1 223 ? -34.090 -4.985 43.551 1.00 98.75 223 ILE A O 1
ATOM 1718 N N . ARG A 1 224 ? -34.160 -4.790 41.314 1.00 98.69 224 ARG A N 1
ATOM 1719 C CA . ARG A 1 224 ? -35.609 -4.508 41.256 1.00 98.69 224 ARG A CA 1
ATOM 1720 C C . ARG A 1 224 ? -36.443 -5.593 41.940 1.00 98.69 224 ARG A C 1
ATOM 1722 O O . ARG A 1 224 ? -37.400 -5.298 42.651 1.00 98.69 224 ARG A O 1
ATOM 1729 N N . ASN A 1 225 ? -36.078 -6.862 41.752 1.00 98.62 225 ASN A N 1
ATOM 1730 C CA . ASN A 1 225 ? -36.762 -7.976 42.409 1.00 98.62 225 ASN A CA 1
ATOM 1731 C C . ASN A 1 225 ? -36.574 -7.948 43.938 1.00 98.62 225 ASN A C 1
ATOM 1733 O O . ASN A 1 225 ? -37.490 -8.315 44.677 1.00 98.62 225 ASN A O 1
ATOM 1737 N N . LEU A 1 226 ? -35.389 -7.565 44.424 1.00 98.50 226 LEU A N 1
ATOM 1738 C CA . LEU A 1 226 ? -35.108 -7.423 45.854 1.00 98.50 226 LEU A CA 1
ATOM 1739 C C . LEU A 1 226 ? -35.836 -6.220 46.458 1.00 98.50 226 LEU A C 1
ATOM 1741 O O . LEU A 1 226 ? -36.417 -6.366 47.530 1.00 98.50 226 LEU A O 1
ATOM 1745 N N . GLU A 1 227 ? -35.873 -5.086 45.760 1.00 98.62 227 GLU A N 1
ATOM 1746 C CA . GLU A 1 227 ? -36.642 -3.896 46.146 1.00 98.62 227 GLU A CA 1
ATOM 1747 C C . GLU A 1 227 ? -38.126 -4.240 46.304 1.00 98.62 227 GLU A C 1
ATOM 1749 O O . GLU A 1 227 ? -38.703 -4.023 47.367 1.00 98.62 227 GLU A O 1
ATOM 1754 N N . GLN A 1 228 ? -38.720 -4.915 45.315 1.00 98.69 228 GLN A N 1
ATOM 1755 C CA . GLN A 1 228 ? -40.115 -5.350 45.391 1.00 98.69 228 GLN A CA 1
ATOM 1756 C C . GLN A 1 228 ? -40.377 -6.291 46.582 1.00 98.69 228 GLN A C 1
ATOM 1758 O O . GLN A 1 228 ? -41.424 -6.219 47.229 1.00 98.69 228 GLN A O 1
ATOM 1763 N N . LYS A 1 229 ? -39.445 -7.202 46.891 1.00 98.56 229 LYS A N 1
ATOM 1764 C CA . LYS A 1 229 ? -39.559 -8.072 48.074 1.00 98.56 229 LYS A CA 1
ATOM 1765 C C . LYS A 1 229 ? -39.455 -7.272 49.369 1.00 98.56 229 LYS A C 1
ATOM 1767 O O . LYS A 1 229 ? -40.208 -7.556 50.298 1.00 98.56 229 LYS A O 1
ATOM 1772 N N . ALA A 1 230 ? -38.550 -6.298 49.438 1.00 98.50 230 ALA A N 1
ATOM 1773 C CA . ALA A 1 230 ? -38.399 -5.427 50.597 1.00 98.50 230 ALA A CA 1
ATOM 1774 C C . ALA A 1 230 ? -39.690 -4.636 50.861 1.00 98.50 230 ALA A C 1
ATOM 1776 O O . ALA A 1 230 ? -40.192 -4.678 51.981 1.00 98.50 230 ALA A O 1
ATOM 1777 N N . GLU A 1 231 ? -40.297 -4.048 49.826 1.00 98.56 231 GLU A N 1
ATOM 1778 C CA . GLU A 1 231 ? -41.595 -3.361 49.922 1.00 98.56 231 GLU A CA 1
ATOM 1779 C C . GLU A 1 231 ? -42.710 -4.292 50.432 1.00 98.56 231 GLU A C 1
ATOM 1781 O O . GLU A 1 231 ? -43.501 -3.922 51.302 1.00 98.56 231 GLU A O 1
ATOM 1786 N N . GLN A 1 232 ? -42.767 -5.538 49.944 1.00 98.62 232 GLN A N 1
ATOM 1787 C CA . GLN A 1 232 ? -43.733 -6.531 50.433 1.00 98.62 232 GLN A CA 1
ATOM 1788 C C . GLN A 1 232 ? -43.517 -6.881 51.910 1.00 98.62 232 GLN A C 1
ATOM 1790 O O . GLN A 1 232 ? -44.487 -7.051 52.654 1.00 98.62 232 GLN A O 1
ATOM 1795 N N . HIS A 1 233 ? -42.262 -7.026 52.337 1.00 98.19 233 HIS A N 1
ATOM 1796 C CA . HIS A 1 233 ? -41.929 -7.293 53.734 1.00 98.19 233 HIS A CA 1
ATOM 1797 C C . HIS A 1 233 ? -42.271 -6.101 54.631 1.00 98.19 233 HIS A C 1
ATOM 1799 O O . HIS A 1 233 ? -42.870 -6.310 55.684 1.00 98.19 233 HIS A O 1
ATOM 1805 N N . GLU A 1 234 ? -41.992 -4.875 54.191 1.00 98.50 234 GLU A N 1
ATOM 1806 C CA . GLU A 1 234 ? -42.368 -3.652 54.902 1.00 98.50 234 GLU A CA 1
ATOM 1807 C C . GLU A 1 234 ? -43.895 -3.535 55.053 1.00 98.50 234 GLU A C 1
ATOM 1809 O O . GLU A 1 234 ? -44.398 -3.246 56.138 1.00 98.50 234 GLU A O 1
ATOM 1814 N N . ALA A 1 235 ? -44.662 -3.829 53.997 1.00 98.50 235 ALA A N 1
ATOM 1815 C CA . ALA A 1 235 ? -46.124 -3.827 54.053 1.00 98.50 235 ALA A CA 1
ATOM 1816 C C . ALA A 1 235 ? -46.674 -4.872 55.042 1.00 98.50 235 ALA A C 1
ATOM 1818 O O . ALA A 1 235 ? -47.588 -4.578 55.816 1.00 98.50 235 ALA A O 1
ATOM 1819 N N . ARG A 1 236 ? -46.100 -6.084 55.063 1.00 98.12 236 ARG A N 1
ATOM 1820 C CA . ARG A 1 236 ? -46.467 -7.130 56.036 1.00 98.12 236 ARG A CA 1
ATOM 1821 C C . ARG A 1 236 ? -46.122 -6.731 57.464 1.00 98.12 236 ARG A C 1
ATOM 1823 O O . ARG A 1 236 ? -46.908 -6.991 58.369 1.00 98.12 236 ARG A O 1
ATOM 1830 N N . GLU A 1 237 ? -44.967 -6.106 57.666 1.00 98.25 237 GLU A N 1
ATOM 1831 C CA . GLU A 1 237 ? -44.545 -5.612 58.973 1.00 98.25 237 GLU A CA 1
ATOM 1832 C C . GLU A 1 237 ? -45.493 -4.517 59.481 1.00 98.25 237 GLU A C 1
ATOM 1834 O O . GLU A 1 237 ? -45.916 -4.567 60.636 1.00 98.25 237 GLU A O 1
ATOM 1839 N N . LYS A 1 238 ? -45.886 -3.565 58.621 1.00 98.38 238 LYS A N 1
ATOM 1840 C CA . LYS A 1 238 ? -46.886 -2.536 58.953 1.00 98.38 238 LYS A CA 1
ATOM 1841 C C . LYS A 1 238 ? -48.223 -3.161 59.356 1.00 98.38 238 LYS A C 1
ATOM 1843 O O . LYS A 1 238 ? -48.720 -2.846 60.432 1.00 98.38 238 LYS A O 1
ATOM 1848 N N . ALA A 1 239 ? -48.742 -4.108 58.572 1.00 98.25 239 ALA A N 1
ATOM 1849 C CA . ALA A 1 239 ? -49.989 -4.806 58.891 1.00 98.25 239 ALA A CA 1
ATOM 1850 C C . ALA A 1 239 ? -49.908 -5.591 60.216 1.00 98.25 239 ALA A C 1
ATOM 1852 O O . ALA A 1 239 ? -50.826 -5.530 61.030 1.00 98.25 239 ALA A O 1
ATOM 1853 N N . ALA A 1 240 ? -48.795 -6.288 60.472 1.00 98.12 240 ALA A N 1
ATOM 1854 C CA . ALA A 1 240 ? -48.582 -7.003 61.730 1.00 98.12 240 ALA A CA 1
ATOM 1855 C C . ALA A 1 240 ? -48.494 -6.044 62.931 1.00 98.12 240 ALA A C 1
ATOM 1857 O O . ALA A 1 240 ? -49.070 -6.323 63.983 1.00 98.12 240 ALA A O 1
ATOM 1858 N N . ARG A 1 241 ? -47.820 -4.893 62.779 1.00 98.25 241 ARG A N 1
ATOM 1859 C CA . ARG A 1 241 ? -47.774 -3.836 63.804 1.00 98.25 241 ARG A CA 1
ATOM 1860 C C . ARG A 1 241 ? -49.160 -3.263 64.089 1.00 98.25 241 ARG A C 1
ATOM 1862 O O . ARG A 1 241 ? -49.500 -3.082 65.254 1.00 98.25 241 ARG A O 1
ATOM 1869 N N . GLU A 1 242 ? -49.949 -2.977 63.057 1.00 98.12 242 GLU A N 1
ATOM 1870 C CA . GLU A 1 242 ? -51.327 -2.495 63.203 1.00 98.12 242 GLU A CA 1
ATOM 1871 C C . GLU A 1 242 ? -52.209 -3.528 63.907 1.00 98.12 242 GLU A C 1
ATOM 1873 O O . GLU A 1 242 ? -52.908 -3.190 64.858 1.00 98.12 242 GLU A O 1
ATOM 1878 N N . GLN A 1 243 ? -52.115 -4.802 63.517 1.00 97.75 243 GLN A N 1
ATOM 1879 C CA . GLN A 1 243 ? -52.847 -5.889 64.162 1.00 97.75 243 GLN A CA 1
ATOM 1880 C C . GLN A 1 243 ? -52.454 -6.050 65.637 1.00 97.75 243 GLN A C 1
ATOM 1882 O O . GLN A 1 243 ? -53.326 -6.233 66.483 1.00 97.75 243 GLN A O 1
ATOM 1887 N N . ALA A 1 244 ? -51.162 -5.944 65.961 1.00 97.62 244 ALA A N 1
ATOM 1888 C CA . ALA A 1 244 ? -50.683 -5.990 67.338 1.00 97.62 244 ALA A CA 1
ATOM 1889 C C . ALA A 1 244 ? -51.201 -4.805 68.169 1.00 97.62 244 ALA A C 1
ATOM 1891 O O . ALA A 1 244 ? -51.639 -5.004 69.299 1.00 97.62 244 ALA A O 1
ATOM 1892 N N . ARG A 1 245 ? -51.202 -3.584 67.613 1.00 97.31 245 ARG A N 1
ATOM 1893 C CA . ARG A 1 245 ? -51.776 -2.397 68.275 1.00 97.31 245 ARG A CA 1
ATOM 1894 C C . ARG A 1 245 ? -53.270 -2.566 68.536 1.00 97.31 245 ARG A C 1
ATOM 1896 O O . ARG A 1 245 ? -53.695 -2.376 69.667 1.00 97.31 245 ARG A O 1
ATOM 1903 N N . ASN A 1 246 ? -54.022 -3.003 67.528 1.00 97.50 246 ASN A N 1
ATOM 1904 C CA . ASN A 1 246 ? -55.453 -3.269 67.653 1.00 97.50 246 ASN A CA 1
ATOM 1905 C C . ASN A 1 246 ? -55.735 -4.348 68.717 1.00 97.50 246 ASN A C 1
ATOM 1907 O O . ASN A 1 246 ? -56.607 -4.181 69.559 1.00 97.50 246 ASN A O 1
ATOM 1911 N N . ALA A 1 247 ? -54.948 -5.430 68.755 1.00 95.94 247 ALA A N 1
ATOM 1912 C CA . ALA A 1 247 ? -55.073 -6.440 69.805 1.00 95.94 247 ALA A CA 1
ATOM 1913 C C . ALA A 1 247 ? -54.840 -5.845 71.205 1.00 95.94 247 ALA A C 1
ATOM 1915 O O . ALA A 1 247 ? -55.615 -6.113 72.118 1.00 95.94 247 ALA A O 1
ATOM 1916 N N . VAL A 1 248 ? -53.806 -5.013 71.376 1.00 95.12 248 VAL A N 1
ATOM 1917 C CA . VAL A 1 248 ? -53.537 -4.317 72.647 1.00 95.12 248 VAL A CA 1
ATOM 1918 C C . VAL A 1 248 ? -54.687 -3.383 73.036 1.00 95.12 248 VAL A C 1
ATOM 1920 O O . VAL A 1 248 ? -55.041 -3.331 74.211 1.00 95.12 248 VAL A O 1
ATOM 1923 N N . GLU A 1 249 ? -55.281 -2.662 72.086 1.00 95.00 249 GLU A N 1
ATOM 1924 C CA . GLU A 1 249 ? -56.461 -1.819 72.324 1.00 95.00 249 GLU A CA 1
ATOM 1925 C C . GLU A 1 249 ? -57.667 -2.655 72.771 1.00 95.00 249 GLU A C 1
ATOM 1927 O O . GLU A 1 249 ? -58.226 -2.376 73.829 1.00 95.00 249 GLU A O 1
ATOM 1932 N N . LEU A 1 250 ? -57.982 -3.749 72.068 1.00 94.19 250 LEU A N 1
ATOM 1933 C CA . LEU A 1 250 ? -59.048 -4.684 72.455 1.00 94.19 250 LEU A CA 1
ATOM 1934 C C . LEU A 1 250 ? -58.843 -5.258 73.867 1.00 94.19 250 LEU A C 1
ATOM 1936 O O . LEU A 1 250 ? -59.801 -5.359 74.630 1.00 94.19 250 LEU A O 1
ATOM 1940 N N . PHE A 1 251 ? -57.607 -5.608 74.243 1.00 92.06 251 PHE A N 1
ATOM 1941 C CA . PHE A 1 251 ? -57.298 -6.074 75.602 1.00 92.06 251 PHE A CA 1
ATOM 1942 C C . PHE A 1 251 ? -57.504 -4.988 76.660 1.00 92.06 251 PHE A C 1
ATOM 1944 O O . PHE A 1 251 ? -57.981 -5.291 77.749 1.00 92.06 251 PHE A O 1
ATOM 1951 N N . ARG A 1 252 ? -57.149 -3.732 76.362 1.00 89.88 252 ARG A N 1
ATOM 1952 C CA . ARG A 1 252 ? -57.368 -2.601 77.279 1.00 89.88 252 ARG A CA 1
ATOM 1953 C C . ARG A 1 252 ? -58.851 -2.290 77.456 1.00 89.88 252 ARG A C 1
ATOM 1955 O O . ARG A 1 252 ? -59.274 -1.933 78.553 1.00 89.88 252 ARG A O 1
ATOM 1962 N N . GLU A 1 253 ? -59.623 -2.394 76.380 1.00 92.75 253 GLU A N 1
ATOM 1963 C CA . GLU A 1 253 ? -61.059 -2.127 76.393 1.00 92.75 253 GLU A CA 1
ATOM 1964 C C . GLU A 1 253 ? -61.855 -3.265 77.040 1.00 92.75 253 GLU A C 1
ATOM 1966 O O . GLU A 1 253 ? -62.862 -2.990 77.693 1.00 92.75 253 GLU A O 1
ATOM 1971 N N . SER A 1 254 ? -61.382 -4.511 76.934 1.00 92.69 254 SER A N 1
ATOM 1972 C CA . SER A 1 254 ? -62.042 -5.685 77.508 1.00 92.69 254 SER A CA 1
ATOM 1973 C C . SER A 1 254 ? -62.234 -5.561 79.022 1.00 92.69 254 SER A C 1
ATOM 1975 O O . SER A 1 254 ? -61.283 -5.509 79.804 1.00 92.69 254 SER A O 1
ATOM 1977 N N . GLU A 1 255 ? -63.500 -5.515 79.427 1.00 80.81 255 GLU A N 1
ATOM 1978 C CA . GLU A 1 255 ? -63.929 -5.500 80.825 1.00 80.81 255 GLU A CA 1
ATOM 1979 C C . GLU A 1 255 ? -63.620 -6.845 81.495 1.00 80.81 255 GLU A C 1
ATOM 1981 O O . GLU A 1 255 ? -63.011 -6.867 82.556 1.00 80.81 255 GLU A O 1
ATOM 1986 N N . GLU A 1 256 ? -63.864 -7.961 80.797 1.00 79.88 256 GLU A N 1
ATOM 1987 C CA . GLU A 1 256 ? -63.567 -9.318 81.280 1.00 79.88 256 GLU A CA 1
ATOM 1988 C C . GLU A 1 256 ? -62.092 -9.496 81.665 1.00 79.88 256 GLU A C 1
ATOM 1990 O O . GLU A 1 256 ? -61.772 -10.170 82.641 1.00 79.88 256 GLU A O 1
ATOM 1995 N N . PHE A 1 257 ? -61.174 -8.887 80.907 1.00 81.56 257 PHE A N 1
ATOM 1996 C CA . PHE A 1 257 ? -59.744 -8.963 81.208 1.00 81.56 257 PHE A CA 1
ATOM 1997 C C . PHE A 1 257 ? -59.339 -8.063 82.373 1.00 81.56 257 PHE A C 1
ATOM 1999 O O . PHE A 1 257 ? -58.422 -8.407 83.116 1.00 81.56 257 PHE A O 1
ATOM 2006 N N . ARG A 1 258 ? -60.003 -6.914 82.530 1.00 84.69 258 ARG A N 1
ATOM 2007 C CA . ARG A 1 258 ? -59.812 -6.037 83.687 1.00 84.69 258 ARG A CA 1
ATOM 2008 C C . ARG A 1 258 ? -60.284 -6.720 84.957 1.00 84.69 258 ARG A C 1
ATOM 2010 O O . ARG A 1 258 ? -59.506 -6.789 85.897 1.00 84.69 258 ARG A O 1
ATOM 2017 N N . ASP A 1 259 ? -61.477 -7.299 84.930 1.00 84.75 259 ASP A N 1
ATOM 2018 C CA . ASP A 1 259 ? -62.033 -8.050 86.052 1.00 84.75 259 ASP A CA 1
ATOM 2019 C C . ASP A 1 259 ? -61.130 -9.235 86.414 1.00 84.75 259 ASP A C 1
ATOM 2021 O O . ASP A 1 259 ? -60.818 -9.436 87.584 1.00 84.75 259 ASP A O 1
ATOM 2025 N N . LEU A 1 260 ? -60.629 -9.973 85.415 1.00 84.06 260 LEU A N 1
ATOM 2026 C CA . LEU A 1 260 ? -59.697 -11.079 85.639 1.00 84.06 260 LEU A CA 1
ATOM 2027 C C . LEU A 1 260 ? -58.363 -10.604 86.236 1.00 84.06 260 LEU A C 1
ATOM 2029 O O . LEU A 1 260 ? -57.837 -11.248 87.138 1.00 84.06 260 LEU A O 1
ATOM 2033 N N . LEU A 1 261 ? -57.802 -9.489 85.756 1.00 82.94 261 LEU A N 1
ATOM 2034 C CA . LEU A 1 261 ? -56.564 -8.915 86.296 1.00 82.94 261 LEU A CA 1
ATOM 2035 C C . LEU A 1 261 ? -56.756 -8.331 87.695 1.00 82.94 261 LEU A C 1
ATOM 2037 O O . LEU A 1 261 ? -55.845 -8.417 88.516 1.00 82.94 261 LEU A O 1
ATOM 2041 N N . GLU A 1 262 ? -57.909 -7.735 87.978 1.00 83.62 262 GLU A N 1
ATOM 2042 C CA . GLU A 1 262 ? -58.267 -7.285 89.318 1.00 83.62 262 GLU A CA 1
ATOM 2043 C C . GLU A 1 262 ? -58.433 -8.488 90.248 1.00 83.62 262 GLU A C 1
ATOM 2045 O O . GLU A 1 262 ? -57.869 -8.494 91.339 1.00 83.62 262 GLU A O 1
ATOM 2050 N N . GLU A 1 263 ? -59.107 -9.548 89.806 1.00 82.56 263 GLU A N 1
ATOM 2051 C CA . GLU A 1 263 ? -59.302 -10.763 90.590 1.00 82.56 263 GLU A CA 1
ATOM 2052 C C . GLU A 1 263 ? -57.982 -11.513 90.830 1.00 82.56 263 GLU A C 1
ATOM 2054 O O . GLU A 1 263 ? -57.625 -11.764 91.981 1.00 82.56 263 GLU A O 1
ATOM 2059 N N . GLU A 1 264 ? -57.210 -11.845 89.792 1.00 81.38 264 GLU A N 1
ATOM 2060 C CA . GLU A 1 264 ? -55.899 -12.492 89.940 1.00 81.38 264 GLU A CA 1
ATOM 2061 C C . GLU A 1 264 ? -54.886 -11.584 90.636 1.00 81.38 264 GLU A C 1
ATOM 2063 O O . GLU A 1 264 ? -54.074 -12.068 91.424 1.00 81.38 264 GLU A O 1
ATOM 2068 N N . GLY A 1 265 ? -54.934 -10.273 90.399 1.00 81.19 265 GLY A N 1
ATOM 2069 C CA . GLY A 1 265 ? -54.072 -9.298 91.057 1.00 81.19 265 GLY A CA 1
ATOM 2070 C C . GLY A 1 265 ? -54.348 -9.221 92.555 1.00 81.19 265 GLY A C 1
ATOM 2071 O O . GLY A 1 265 ? -53.420 -9.317 93.360 1.00 81.19 265 GLY A O 1
ATOM 2072 N N . VAL A 1 266 ? -55.619 -9.121 92.952 1.00 80.50 266 VAL A N 1
ATOM 2073 C CA . VAL A 1 266 ? -56.030 -9.124 94.362 1.00 80.50 266 VAL A CA 1
ATOM 2074 C C . VAL A 1 266 ? -55.761 -10.486 94.999 1.00 80.50 266 VAL A C 1
ATOM 2076 O O . VAL A 1 266 ? -55.221 -10.537 96.107 1.00 80.50 266 VAL A O 1
ATOM 2079 N N . ASN A 1 267 ? -56.057 -11.591 94.313 1.00 82.81 267 ASN A N 1
ATOM 2080 C CA . ASN A 1 267 ? -55.813 -12.942 94.820 1.00 82.81 267 ASN A CA 1
ATOM 2081 C C . ASN A 1 267 ? -54.315 -13.223 94.981 1.00 82.81 267 ASN A C 1
ATOM 2083 O O . ASN A 1 267 ? -53.885 -13.695 96.034 1.00 82.81 267 ASN A O 1
ATOM 2087 N N . GLY A 1 268 ? -53.506 -12.871 93.985 1.00 83.50 268 GLY A N 1
ATOM 2088 C CA . GLY A 1 268 ? -52.053 -13.003 94.006 1.00 83.50 268 GLY A CA 1
ATOM 2089 C C . GLY A 1 268 ? -51.402 -12.115 95.064 1.00 83.50 268 GLY A C 1
ATOM 2090 O O . GLY A 1 268 ? -50.543 -12.587 95.810 1.00 83.50 268 GLY A O 1
ATOM 2091 N N . LEU A 1 269 ? -51.846 -10.861 95.210 1.00 84.56 269 LEU A N 1
ATOM 2092 C CA . LEU A 1 269 ? -51.392 -9.965 96.277 1.00 84.56 269 LEU A CA 1
ATOM 2093 C C . LEU A 1 269 ? -51.749 -10.525 97.656 1.00 84.56 269 LEU A C 1
ATOM 2095 O O . LEU A 1 269 ? -50.911 -10.546 98.555 1.00 84.56 269 LEU A O 1
ATOM 2099 N N . THR A 1 270 ? -52.976 -11.020 97.816 1.00 82.62 270 THR A N 1
ATOM 2100 C CA . THR A 1 270 ? -53.444 -11.638 99.061 1.00 82.62 270 THR A CA 1
ATOM 2101 C C . THR A 1 270 ? -52.617 -12.877 99.394 1.00 82.62 270 THR A C 1
ATOM 2103 O O . THR A 1 270 ? -52.191 -13.053 100.536 1.00 82.62 270 THR A O 1
ATOM 2106 N N . GLN A 1 271 ? -52.335 -13.724 98.405 1.00 86.38 271 GLN A N 1
ATOM 2107 C CA . GLN A 1 271 ? -51.521 -14.919 98.578 1.00 86.38 271 GLN A CA 1
ATOM 2108 C C . GLN A 1 271 ? -50.066 -14.571 98.923 1.00 86.38 271 GLN A C 1
ATOM 2110 O O . GLN A 1 271 ? -49.549 -15.069 99.922 1.00 86.38 271 GLN A O 1
ATOM 2115 N N . GLY A 1 272 ? -49.436 -13.651 98.188 1.00 86.69 272 GLY A N 1
ATOM 2116 C CA . GLY A 1 272 ? -48.076 -13.186 98.473 1.00 86.69 272 GLY A CA 1
ATOM 2117 C C . GLY A 1 272 ? -47.954 -12.511 99.842 1.00 86.69 272 GLY A C 1
ATOM 2118 O O . GLY A 1 272 ? -46.988 -12.740 100.572 1.00 86.69 272 GLY A O 1
ATOM 2119 N N . PHE A 1 273 ? -48.963 -11.737 100.247 1.00 85.88 273 PHE A N 1
ATOM 2120 C CA . PHE A 1 273 ? -49.024 -11.130 101.575 1.00 85.88 273 PHE A CA 1
ATOM 2121 C C . PHE A 1 273 ? -49.176 -12.177 102.684 1.00 85.88 273 PHE A C 1
ATOM 2123 O O . PHE A 1 273 ? -48.536 -12.074 103.733 1.00 85.88 273 PHE A O 1
ATOM 2130 N N . ASN A 1 274 ? -49.977 -13.218 102.457 1.00 84.94 274 ASN A N 1
ATOM 2131 C CA . ASN A 1 274 ? -50.099 -14.337 103.387 1.00 84.94 274 ASN A CA 1
ATOM 2132 C C . ASN A 1 274 ? -48.785 -15.114 103.521 1.00 84.94 274 ASN A C 1
ATOM 2134 O O . ASN A 1 274 ? -48.381 -15.440 104.639 1.00 84.94 274 ASN A O 1
ATOM 2138 N N . ASP A 1 275 ? -48.080 -15.356 102.418 1.00 89.94 275 ASP A N 1
ATOM 2139 C CA . ASP A 1 275 ? -46.759 -15.986 102.434 1.00 89.94 275 ASP A CA 1
ATOM 2140 C C . ASP A 1 275 ? -45.738 -15.133 103.195 1.00 89.94 275 ASP A C 1
ATOM 2142 O O . ASP A 1 275 ? -45.013 -15.650 104.050 1.00 89.94 275 ASP A O 1
ATOM 2146 N N . PHE A 1 276 ? -45.739 -13.817 102.975 1.00 87.56 276 PHE A N 1
ATOM 2147 C CA . PHE A 1 276 ? -44.928 -12.864 103.732 1.00 87.56 276 PHE A CA 1
ATOM 2148 C C . PHE A 1 276 ? -45.252 -12.885 105.232 1.00 87.56 276 PHE A C 1
ATOM 2150 O O . PHE A 1 276 ? -44.346 -13.008 106.060 1.00 87.56 276 PHE A O 1
ATOM 2157 N N . ARG A 1 277 ? -46.535 -12.847 105.612 1.00 85.50 277 ARG A N 1
ATOM 2158 C CA . ARG A 1 277 ? -46.961 -12.973 107.017 1.00 85.50 277 ARG A CA 1
ATOM 2159 C C . ARG A 1 277 ? -46.492 -14.289 107.626 1.00 85.50 277 ARG A C 1
ATOM 2161 O O . ARG A 1 277 ? -46.006 -14.304 108.755 1.00 85.50 277 ARG A O 1
ATOM 2168 N N . ASN A 1 278 ? -46.592 -15.388 106.886 1.00 87.25 278 ASN A N 1
ATOM 2169 C CA . ASN A 1 278 ? -46.118 -16.693 107.335 1.00 87.25 278 ASN A CA 1
ATOM 2170 C C . ASN A 1 278 ? -44.596 -16.728 1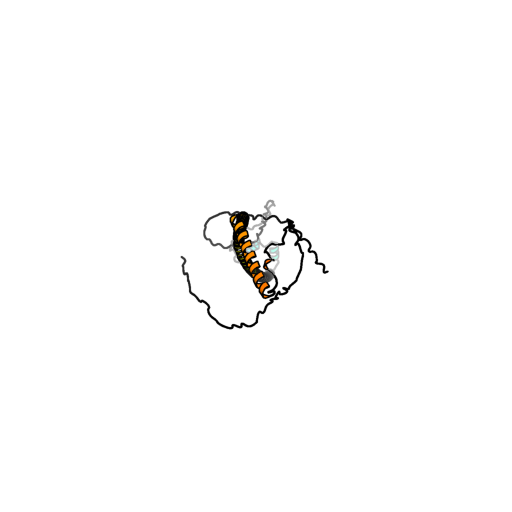07.522 1.00 87.25 278 ASN A C 1
ATOM 2172 O O . ASN A 1 278 ? -44.121 -17.355 108.470 1.00 87.25 278 ASN A O 1
ATOM 2176 N N . GLN A 1 279 ? -43.830 -16.037 106.675 1.00 90.19 279 GLN A N 1
ATOM 2177 C CA . GLN A 1 279 ? -42.391 -15.857 106.872 1.00 90.19 279 GLN A CA 1
ATOM 2178 C C . GLN A 1 279 ? -42.099 -15.007 108.117 1.00 90.19 279 GLN A C 1
ATOM 2180 O O . GLN A 1 279 ? -41.308 -15.423 108.960 1.00 90.19 279 GLN A O 1
ATOM 2185 N N . LEU A 1 280 ? -42.783 -13.875 108.301 1.00 86.62 280 LEU A N 1
ATOM 2186 C CA . LEU A 1 280 ? -42.623 -13.004 109.471 1.00 86.62 280 LEU A CA 1
ATOM 2187 C C . LEU A 1 280 ? -42.940 -13.708 110.794 1.00 86.62 280 LEU A C 1
ATOM 2189 O O . LEU A 1 280 ? -42.177 -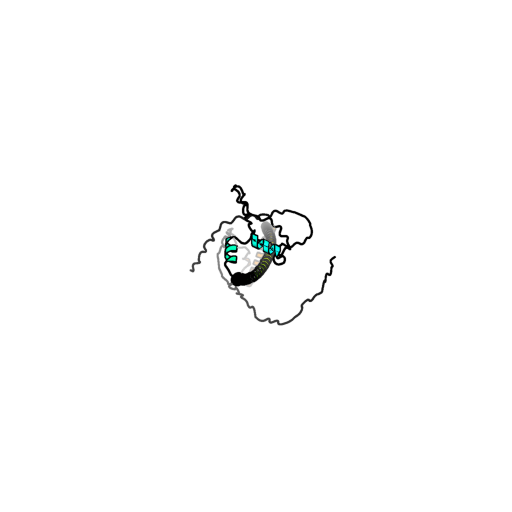13.544 111.743 1.00 86.62 280 LEU A O 1
ATOM 2193 N N . ARG A 1 281 ? -43.989 -14.544 110.867 1.00 86.94 281 ARG A N 1
ATOM 2194 C CA . ARG A 1 281 ? -44.301 -15.328 112.086 1.00 86.94 281 ARG A CA 1
ATOM 2195 C C . ARG A 1 281 ? -43.143 -16.221 112.518 1.00 86.94 281 ARG A C 1
ATOM 2197 O O . ARG A 1 281 ? -42.965 -16.454 113.709 1.00 86.94 281 ARG A O 1
ATOM 2204 N N . ARG A 1 282 ? -42.356 -16.728 111.562 1.00 88.19 282 ARG A N 1
ATOM 2205 C CA . ARG A 1 282 ? -41.178 -17.557 111.862 1.00 88.19 282 ARG A CA 1
ATOM 2206 C C . ARG A 1 282 ? -40.059 -16.740 112.502 1.00 88.19 282 ARG A C 1
ATOM 2208 O O . ARG A 1 282 ? -39.348 -17.269 113.348 1.00 88.19 282 ARG A O 1
ATOM 2215 N N . PHE A 1 283 ? -39.907 -15.475 112.110 1.00 86.75 283 PHE A N 1
ATOM 2216 C CA . PHE A 1 283 ? -38.867 -14.587 112.632 1.00 86.75 283 PHE A CA 1
ATOM 2217 C C . PHE A 1 283 ? -39.287 -13.846 113.910 1.00 86.75 283 PHE A C 1
ATOM 2219 O O . PHE A 1 283 ? -38.443 -13.595 114.766 1.00 86.75 283 PHE A O 1
ATOM 2226 N N . LEU A 1 284 ? -40.573 -13.516 114.063 1.00 86.69 284 LEU A N 1
ATOM 2227 C CA . LEU A 1 284 ? -41.118 -12.739 115.181 1.00 86.69 284 LEU A CA 1
ATOM 2228 C C . LEU A 1 284 ? -42.394 -13.403 115.738 1.00 86.69 284 LEU A C 1
ATOM 2230 O O . LEU A 1 284 ? -43.502 -12.953 115.445 1.00 86.69 284 LEU A O 1
ATOM 2234 N N . PRO A 1 285 ? -42.267 -14.451 116.575 1.00 83.00 285 PRO A N 1
ATOM 2235 C CA . PRO A 1 285 ? -43.412 -15.251 117.026 1.00 83.00 285 PRO A CA 1
ATOM 2236 C C . PRO A 1 285 ? -44.411 -14.491 117.906 1.00 83.00 285 PRO A C 1
ATOM 2238 O O . PRO A 1 285 ? -45.581 -14.852 117.962 1.00 83.00 285 PRO A O 1
ATOM 2241 N N . ASN A 1 286 ? -43.946 -13.452 118.605 1.00 81.81 286 ASN A N 1
ATOM 2242 C CA . ASN A 1 286 ? -44.742 -12.706 119.584 1.00 81.81 286 ASN A CA 1
ATOM 2243 C C . ASN A 1 286 ? -45.368 -11.428 119.008 1.00 81.81 286 ASN A C 1
ATOM 2245 O O . ASN A 1 286 ? -46.019 -10.689 119.742 1.00 81.81 286 ASN A O 1
ATOM 2249 N N . PHE A 1 287 ? -45.111 -11.117 117.736 1.00 78.94 287 PHE A N 1
ATOM 2250 C CA . PHE A 1 287 ? -45.657 -9.927 117.099 1.00 78.94 287 PHE A CA 1
ATOM 2251 C C . PHE A 1 287 ? -47.036 -10.253 116.525 1.00 78.94 287 PHE A C 1
ATOM 2253 O O . PHE A 1 287 ? -47.180 -11.215 115.768 1.00 78.94 287 PHE A O 1
ATOM 2260 N N . ASP A 1 288 ? -48.050 -9.465 116.885 1.00 80.50 288 ASP A N 1
ATOM 2261 C CA . ASP A 1 288 ? -49.412 -9.674 116.402 1.00 80.50 288 ASP A CA 1
ATOM 2262 C C . ASP A 1 288 ? -49.550 -9.173 114.959 1.00 80.50 288 ASP A C 1
ATOM 2264 O O . ASP A 1 288 ? -49.838 -8.008 114.680 1.00 80.50 288 ASP A O 1
ATOM 2268 N N . LEU A 1 289 ? -49.278 -10.075 114.018 1.00 78.69 289 LEU A N 1
ATOM 2269 C CA . LEU A 1 289 ? -49.382 -9.795 112.590 1.00 78.69 289 LEU A CA 1
ATOM 2270 C C . LEU A 1 289 ? -50.835 -9.719 112.111 1.00 78.69 289 LEU A C 1
ATOM 2272 O O . LEU A 1 289 ? -51.047 -9.358 110.956 1.00 78.69 289 LEU A O 1
ATOM 2276 N N . ASP A 1 290 ? -51.831 -10.043 112.944 1.00 79.25 290 ASP A N 1
ATOM 2277 C CA . ASP A 1 290 ? -53.243 -9.918 112.566 1.00 79.25 290 ASP A CA 1
ATOM 2278 C C . ASP A 1 290 ? -53.664 -8.445 112.415 1.00 79.25 290 ASP A C 1
ATOM 2280 O O . ASP A 1 290 ? -54.624 -8.153 111.703 1.00 79.25 290 ASP A O 1
ATOM 2284 N N . LEU A 1 291 ? -52.865 -7.517 112.958 1.00 77.19 291 LEU A N 1
ATOM 2285 C CA . LEU A 1 291 ? -52.995 -6.070 112.765 1.00 77.19 291 LEU A CA 1
ATOM 2286 C C . LEU A 1 291 ? -52.510 -5.578 111.388 1.00 77.19 291 LEU A C 1
ATOM 2288 O O . LEU A 1 291 ? -52.878 -4.483 110.967 1.00 77.19 291 LEU A O 1
ATOM 2292 N N . LEU A 1 292 ? -51.700 -6.364 110.667 1.00 73.94 292 LEU A N 1
ATOM 2293 C CA . LEU A 1 292 ? -51.258 -6.035 109.311 1.00 73.94 292 LEU A CA 1
ATOM 2294 C C . LEU A 1 292 ? -52.290 -6.565 108.311 1.00 73.94 292 LEU A C 1
ATOM 2296 O O . LEU A 1 292 ? -52.278 -7.747 107.948 1.00 73.94 292 LEU A O 1
ATOM 2300 N N . GLN A 1 293 ? -53.197 -5.689 107.880 1.00 72.25 293 GLN A N 1
ATOM 2301 C CA . GLN A 1 293 ? -54.121 -5.977 106.787 1.00 72.25 293 GLN A CA 1
ATOM 2302 C C . GLN A 1 293 ? -53.484 -5.601 105.442 1.00 72.25 293 GLN A C 1
ATOM 2304 O O . GLN A 1 293 ? -52.898 -4.519 105.329 1.00 72.25 293 GLN A O 1
ATOM 2309 N N . PRO A 1 294 ? -53.599 -6.460 104.415 1.00 66.06 294 PRO A N 1
ATOM 2310 C CA . PRO A 1 294 ? -53.188 -6.083 103.072 1.00 66.06 294 PRO A CA 1
ATOM 2311 C C . PRO A 1 294 ? -54.009 -4.860 102.631 1.00 66.06 294 PRO A C 1
ATOM 2313 O O . PRO A 1 294 ? -55.235 -4.900 102.648 1.00 66.06 294 PRO A O 1
ATOM 2316 N N . GLY A 1 295 ? -53.330 -3.758 102.297 1.00 64.25 295 GLY A N 1
ATOM 2317 C CA . GLY A 1 295 ? -53.956 -2.505 101.845 1.00 64.25 295 GLY A CA 1
ATOM 2318 C C . GLY A 1 295 ? -54.217 -1.442 102.923 1.00 64.25 295 GLY A C 1
ATOM 2319 O O . GLY A 1 295 ? -54.578 -0.318 102.581 1.00 64.25 295 GLY A O 1
ATOM 2320 N N . ALA A 1 296 ? -53.987 -1.727 104.209 1.00 56.19 296 ALA A N 1
ATOM 2321 C CA . ALA A 1 296 ? -54.128 -0.726 105.269 1.00 56.19 296 ALA A CA 1
ATOM 2322 C C . ALA A 1 296 ? -52.934 0.251 105.263 1.00 56.19 296 ALA A C 1
ATOM 2324 O O . ALA A 1 296 ? -51.917 0.004 105.908 1.00 56.19 296 ALA A O 1
ATOM 2325 N N . GLY A 1 297 ? -53.048 1.350 104.509 1.00 53.12 297 GLY A N 1
ATOM 2326 C CA . GLY A 1 297 ? -52.092 2.467 104.554 1.00 53.12 297 GLY A CA 1
ATOM 2327 C C . GLY A 1 297 ? -51.770 3.150 103.224 1.00 53.12 297 GLY A C 1
ATOM 2328 O O . GLY A 1 297 ? -50.967 4.078 103.226 1.00 53.12 297 GLY A O 1
ATOM 2329 N N . VAL A 1 298 ? -52.362 2.728 102.103 1.00 50.81 298 VAL A N 1
ATOM 2330 C CA . VAL A 1 298 ? -52.123 3.372 100.802 1.00 50.81 298 VAL A CA 1
ATOM 2331 C C . VAL A 1 298 ? -53.339 4.208 100.413 1.00 50.81 298 VAL A C 1
ATOM 2333 O O . VAL A 1 298 ? -54.212 3.765 99.673 1.00 50.81 298 VAL A O 1
ATOM 2336 N N . GLU A 1 299 ? -53.410 5.429 100.936 1.00 48.72 299 GLU A N 1
ATOM 2337 C CA . GLU A 1 299 ? -54.225 6.476 100.321 1.00 48.72 299 GLU A CA 1
ATOM 2338 C C . GLU A 1 299 ? -53.518 6.890 99.022 1.00 48.72 299 GLU A C 1
ATOM 2340 O O . GLU A 1 299 ? -52.537 7.630 99.038 1.00 48.72 299 GLU A O 1
ATOM 2345 N N . PHE A 1 300 ? -53.960 6.350 97.884 1.00 49.03 300 PHE A N 1
ATOM 2346 C CA . PHE A 1 300 ? -53.531 6.841 96.577 1.00 49.03 300 PHE A CA 1
ATOM 2347 C C . PHE A 1 300 ? -54.194 8.205 96.335 1.00 49.03 300 PHE A C 1
ATOM 2349 O O . PHE A 1 300 ? -55.314 8.287 95.832 1.00 49.03 300 PHE A O 1
ATOM 2356 N N . GLU A 1 301 ? -53.502 9.290 96.687 1.00 45.31 301 GLU A N 1
ATOM 2357 C CA . GLU A 1 301 ? -53.750 10.583 96.050 1.00 45.31 301 GLU A CA 1
ATOM 2358 C C . GLU A 1 301 ? -53.531 10.406 94.544 1.00 45.31 301 GLU A C 1
ATOM 2360 O O . GLU A 1 301 ? -52.456 10.004 94.095 1.00 45.31 301 GLU A O 1
ATOM 2365 N N . ALA A 1 302 ? -54.577 10.671 93.761 1.00 47.66 302 ALA A N 1
ATOM 2366 C CA . ALA A 1 302 ? -54.568 10.629 92.307 1.00 47.66 302 ALA A CA 1
ATOM 2367 C C . ALA A 1 302 ? -53.676 11.748 91.734 1.00 47.66 302 ALA A C 1
ATOM 2369 O O . ALA A 1 302 ? -54.156 12.750 91.211 1.00 47.66 302 ALA A O 1
ATOM 2370 N N . GLY A 1 303 ? -52.361 11.593 91.856 1.00 45.50 303 GLY A N 1
ATOM 2371 C CA . GLY A 1 303 ? -51.364 12.374 91.144 1.00 45.50 303 GLY A CA 1
ATOM 2372 C C . GLY A 1 303 ? -50.963 11.629 89.880 1.00 45.50 303 GLY A C 1
ATOM 2373 O O . GLY A 1 303 ? -50.222 10.653 89.947 1.00 45.50 303 GLY A O 1
ATOM 2374 N N . THR A 1 304 ? -51.451 12.081 88.726 1.00 45.16 304 THR A N 1
ATOM 2375 C CA . THR A 1 304 ? -50.905 11.736 87.405 1.00 45.16 304 THR A CA 1
ATOM 2376 C C . THR A 1 304 ? -49.377 11.840 87.432 1.00 45.16 304 THR A C 1
ATOM 2378 O O . THR A 1 304 ? -48.875 12.954 87.609 1.00 45.16 304 THR A O 1
ATOM 2381 N N . PRO A 1 305 ? -48.616 10.749 87.229 1.00 44.03 305 PRO A N 1
ATOM 2382 C CA . PRO A 1 305 ? -47.208 10.889 86.922 1.00 44.03 305 PRO A CA 1
ATOM 2383 C C . PRO A 1 305 ? -47.121 11.438 85.498 1.00 44.03 305 PRO A C 1
ATOM 2385 O O . PRO A 1 305 ? -47.540 10.792 84.535 1.00 44.03 305 PRO A O 1
ATOM 2388 N N . ALA A 1 306 ? -46.624 12.667 85.381 1.00 42.94 306 ALA A N 1
ATOM 2389 C CA . ALA A 1 306 ? -46.101 13.174 84.128 1.00 42.94 306 ALA A CA 1
ATOM 2390 C C . ALA A 1 306 ? -45.050 12.169 83.639 1.00 42.94 306 ALA A C 1
ATOM 2392 O O . ALA A 1 306 ? -44.051 11.921 84.310 1.00 42.94 306 ALA A O 1
ATOM 2393 N N . VAL A 1 307 ? -45.330 11.524 82.509 1.00 45.06 307 VAL A N 1
ATOM 2394 C CA . VAL A 1 307 ? -44.333 10.743 81.787 1.00 45.06 307 VAL A CA 1
ATOM 2395 C C . VAL A 1 307 ? -43.399 11.773 81.166 1.00 45.06 307 VAL A C 1
ATOM 2397 O O . VAL A 1 307 ? -43.747 12.400 80.168 1.00 45.06 307 VAL A O 1
ATOM 2400 N N . ASP A 1 308 ? -42.267 12.001 81.828 1.00 40.72 308 ASP A N 1
ATOM 2401 C CA . ASP A 1 308 ? -41.173 12.823 81.326 1.00 40.72 308 ASP A CA 1
ATOM 2402 C C . ASP A 1 308 ? -40.681 12.257 79.984 1.00 40.72 308 ASP A C 1
ATOM 2404 O O . ASP A 1 308 ? -40.059 11.194 79.903 1.00 40.72 308 ASP A O 1
ATOM 2408 N N . GLU A 1 309 ? -40.963 13.001 78.915 1.00 50.34 309 GLU A N 1
ATOM 2409 C CA . GLU A 1 309 ? -40.140 13.046 77.712 1.00 50.34 309 GLU A CA 1
ATOM 2410 C C . GLU A 1 309 ? -38.754 13.586 78.096 1.00 50.34 309 GLU A C 1
ATOM 2412 O O . GLU A 1 309 ? -38.563 14.796 78.150 1.00 50.34 309 GLU A O 1
ATOM 2417 N N . ALA A 1 310 ? -37.776 12.720 78.366 1.00 49.91 310 ALA A N 1
ATOM 2418 C CA . ALA A 1 310 ? -36.355 13.073 78.266 1.00 49.91 310 ALA A CA 1
ATOM 2419 C C . ALA A 1 310 ? -35.461 11.834 78.405 1.00 49.91 310 ALA A C 1
ATOM 2421 O O . ALA A 1 310 ? -35.041 11.461 79.498 1.00 49.91 310 ALA A O 1
ATOM 2422 N N . ALA A 1 311 ? -35.114 11.231 77.272 1.00 47.06 311 ALA A N 1
ATOM 2423 C CA . ALA A 1 311 ? -33.872 10.478 77.129 1.00 47.06 311 ALA A CA 1
ATOM 2424 C C . ALA A 1 311 ? -33.317 10.703 75.714 1.00 47.06 311 ALA A C 1
ATOM 2426 O O . ALA A 1 311 ? -33.119 9.770 74.941 1.00 47.06 311 ALA A O 1
ATOM 2427 N N . GLU A 1 312 ? -33.096 11.974 75.366 1.00 50.19 312 GLU A N 1
ATOM 2428 C CA . GLU A 1 312 ? -31.928 12.301 74.555 1.00 50.19 312 GLU A CA 1
ATOM 2429 C C . GLU A 1 312 ? -30.729 12.349 75.507 1.00 50.19 312 GLU A C 1
ATOM 2431 O O . GLU A 1 312 ? -30.578 13.296 76.276 1.00 50.19 312 GLU A O 1
ATOM 2436 N N . GLU A 1 313 ? -29.876 11.326 75.461 1.00 42.09 313 GLU A N 1
ATOM 2437 C CA . GLU A 1 313 ? -28.482 11.479 75.861 1.00 42.09 313 GLU A CA 1
ATOM 2438 C C . GLU A 1 313 ? -27.577 11.032 74.715 1.00 42.09 313 GLU A C 1
ATOM 2440 O O . GLU A 1 313 ? -27.563 9.896 74.239 1.00 42.09 313 GLU A O 1
ATOM 2445 N N . THR A 1 314 ? -26.862 12.041 74.255 1.00 43.75 314 THR A N 1
ATOM 2446 C CA . THR A 1 314 ? -25.761 12.078 73.315 1.00 43.75 314 THR A CA 1
ATOM 2447 C C . THR A 1 314 ? -24.638 11.087 73.617 1.00 43.75 314 THR A C 1
ATOM 2449 O O . THR A 1 314 ? -24.119 11.055 74.724 1.00 43.75 314 THR A O 1
ATOM 2452 N N . GLY A 1 315 ? -24.149 10.447 72.552 1.00 46.72 315 GLY A N 1
ATOM 2453 C CA . GLY A 1 315 ? -22.728 10.442 72.189 1.00 46.72 315 GLY A CA 1
ATOM 2454 C C . GLY A 1 315 ? -21.757 9.606 73.027 1.00 46.72 315 GLY A C 1
ATOM 2455 O O . GLY A 1 315 ? -21.369 9.984 74.123 1.00 46.72 315 GLY A O 1
ATOM 2456 N N . SER A 1 316 ? -21.182 8.577 72.403 1.00 41.06 316 SER A N 1
ATOM 2457 C CA . SER A 1 316 ? -19.783 8.224 72.654 1.00 41.06 316 SER A CA 1
ATOM 2458 C C . SER A 1 316 ? -19.180 7.520 71.444 1.00 41.06 316 SER A C 1
ATOM 2460 O O . SER A 1 316 ? -19.689 6.511 70.959 1.00 41.06 316 SER A O 1
ATOM 2462 N N . ALA A 1 317 ? -18.097 8.111 70.952 1.00 49.00 317 ALA A N 1
ATOM 2463 C CA . ALA A 1 317 ? -17.188 7.532 69.990 1.00 49.00 317 ALA A CA 1
ATOM 2464 C C . ALA A 1 317 ? -16.300 6.469 70.660 1.00 49.00 317 ALA A C 1
ATOM 2466 O O . ALA A 1 317 ? -15.763 6.697 71.739 1.00 49.00 317 ALA A O 1
ATOM 2467 N N . ALA A 1 318 ? -16.097 5.358 69.961 1.00 44.16 318 ALA A N 1
ATOM 2468 C CA . ALA A 1 318 ? -14.918 4.493 70.018 1.00 44.16 318 ALA A CA 1
ATOM 2469 C C . ALA A 1 318 ? -14.909 3.784 68.653 1.00 44.16 318 ALA A C 1
ATOM 2471 O O . ALA A 1 318 ? -15.835 3.052 68.324 1.00 44.16 318 ALA A O 1
ATOM 2472 N N . GLU A 1 319 ? -14.112 4.221 67.679 1.00 48.66 319 GLU A N 1
ATOM 2473 C CA . GLU A 1 319 ? -12.694 3.871 67.558 1.00 48.66 319 GLU A CA 1
ATOM 2474 C C . GLU A 1 319 ? -12.456 2.390 67.872 1.00 48.66 319 GLU A C 1
ATOM 2476 O O . GLU A 1 319 ? -12.211 2.031 69.014 1.00 48.66 319 GLU A O 1
ATOM 2481 N N . GLU A 1 320 ? -12.508 1.536 66.845 1.00 40.09 320 GLU A N 1
ATOM 2482 C CA . GLU A 1 320 ? -11.655 0.351 66.799 1.00 40.09 320 GLU A CA 1
ATOM 2483 C C . GLU A 1 320 ? -11.385 -0.098 65.351 1.00 40.09 320 GLU A C 1
ATOM 2485 O O . GLU A 1 320 ? -12.275 -0.439 64.575 1.00 40.09 320 GLU A O 1
ATOM 2490 N N . GLY A 1 321 ? -10.099 -0.001 65.011 1.00 44.72 321 GLY A N 1
ATOM 2491 C CA . GLY A 1 321 ? -9.324 -0.715 64.000 1.00 44.72 321 GLY A CA 1
ATOM 2492 C C . GLY A 1 321 ? -10.013 -1.503 62.883 1.00 44.72 321 GLY A C 1
ATOM 2493 O O . GLY A 1 321 ? -10.533 -2.594 63.086 1.00 44.72 321 GLY A O 1
ATOM 2494 N N . SER A 1 322 ? -9.718 -1.099 61.647 1.00 41.19 322 SER A N 1
ATOM 2495 C CA . SER A 1 322 ? -9.279 -2.077 60.646 1.00 41.19 322 SER A CA 1
ATOM 2496 C C . SER A 1 322 ? -8.261 -1.452 59.692 1.00 41.19 322 SER A C 1
ATOM 2498 O O . SER A 1 322 ? -8.541 -1.098 58.549 1.00 41.19 322 SER A O 1
ATOM 2500 N N . ALA A 1 323 ? -7.044 -1.281 60.211 1.00 50.41 323 ALA A N 1
ATOM 2501 C CA . ALA A 1 323 ? -5.848 -1.250 59.386 1.00 50.41 323 ALA A CA 1
ATOM 2502 C C . ALA A 1 323 ? -5.528 -2.702 59.008 1.00 50.41 323 ALA A C 1
ATOM 2504 O O . ALA A 1 323 ? -5.168 -3.508 59.863 1.00 50.41 323 ALA A O 1
ATOM 2505 N N . GLY A 1 324 ? -5.706 -3.045 57.737 1.00 38.28 324 GLY A N 1
ATOM 2506 C CA . GLY A 1 324 ? -5.481 -4.405 57.262 1.00 38.28 324 GLY A CA 1
ATOM 2507 C C . GLY A 1 324 ? -5.699 -4.547 55.766 1.00 38.28 324 GLY A C 1
ATOM 2508 O O . GLY A 1 324 ? -6.449 -5.414 55.338 1.00 38.28 324 GLY A O 1
ATOM 2509 N N . ALA A 1 325 ? -5.069 -3.687 54.966 1.00 47.03 325 ALA A N 1
ATOM 2510 C CA . ALA A 1 325 ? -4.831 -3.992 53.563 1.00 47.03 325 ALA A CA 1
ATOM 2511 C C . ALA A 1 325 ? -3.582 -4.886 53.484 1.00 47.03 325 ALA A C 1
ATOM 2513 O O . ALA A 1 325 ? -2.489 -4.392 53.770 1.00 47.03 325 ALA A O 1
ATOM 2514 N N . PRO A 1 326 ? -3.680 -6.177 53.120 1.00 54.91 326 PRO A N 1
ATOM 2515 C CA . PRO A 1 326 ? -2.513 -6.893 52.655 1.00 54.91 326 PRO A CA 1
ATOM 2516 C C . PRO A 1 326 ? -2.230 -6.453 51.220 1.00 54.91 326 PRO A C 1
ATOM 2518 O O . PRO A 1 326 ? -2.931 -6.794 50.268 1.00 54.91 326 PRO A O 1
ATOM 2521 N N . GLU A 1 327 ? -1.172 -5.663 51.108 1.00 46.03 327 GLU A N 1
ATOM 2522 C CA . GLU A 1 327 ? -0.311 -5.549 49.943 1.00 46.03 327 GLU A CA 1
ATOM 2523 C C . GLU A 1 327 ? 0.027 -6.956 49.418 1.00 46.03 327 GLU A C 1
ATOM 2525 O O . GLU A 1 327 ? 0.861 -7.671 49.969 1.00 46.03 327 GLU A O 1
ATOM 2530 N N . ALA A 1 328 ? -0.673 -7.381 48.368 1.00 43.69 328 ALA A N 1
ATOM 2531 C CA . ALA A 1 328 ? -0.347 -8.576 47.606 1.00 43.69 328 ALA A CA 1
ATOM 2532 C C . ALA A 1 328 ? 0.255 -8.143 46.264 1.00 43.69 328 ALA A C 1
ATOM 2534 O O . ALA A 1 328 ? -0.447 -7.949 45.274 1.00 43.69 328 ALA A O 1
ATOM 2535 N N . ALA A 1 329 ? 1.576 -7.982 46.259 1.00 45.00 329 ALA A N 1
ATOM 2536 C CA . ALA A 1 329 ? 2.411 -7.993 45.063 1.00 45.00 329 ALA A CA 1
ATOM 2537 C C . ALA A 1 329 ? 3.171 -9.341 44.991 1.00 45.00 329 ALA A C 1
ATOM 2539 O O . ALA A 1 329 ? 3.270 -10.055 45.990 1.00 45.00 329 ALA A O 1
ATOM 2540 N N . PRO A 1 330 ? 3.622 -9.757 43.797 1.00 49.62 330 PRO A N 1
ATOM 2541 C CA . PRO A 1 330 ? 3.490 -11.127 43.321 1.00 49.62 330 PRO A CA 1
ATOM 2542 C C . PRO A 1 330 ? 4.646 -12.035 43.741 1.00 49.62 330 PRO A C 1
ATOM 2544 O O . PRO A 1 330 ? 5.810 -11.645 43.739 1.00 49.62 330 PRO A O 1
ATOM 2547 N N . LYS A 1 331 ? 4.320 -13.303 43.997 1.00 44.28 331 LYS A N 1
ATOM 2548 C CA . LYS A 1 331 ? 5.283 -14.401 44.089 1.00 44.28 331 LYS A CA 1
ATOM 2549 C C . LYS A 1 331 ? 5.082 -15.307 42.872 1.00 44.28 331 LYS A C 1
ATOM 2551 O O . LYS A 1 331 ? 4.406 -16.326 42.955 1.00 44.28 331 LYS A O 1
ATOM 2556 N N . ALA A 1 332 ? 5.603 -14.886 41.721 1.00 49.47 332 ALA A N 1
ATOM 2557 C CA . ALA A 1 332 ? 5.800 -15.784 40.589 1.00 49.47 332 ALA A CA 1
ATOM 2558 C C . ALA A 1 332 ? 7.149 -16.470 40.806 1.00 49.47 332 ALA A C 1
ATOM 2560 O O . ALA A 1 332 ? 8.200 -15.846 40.682 1.00 49.47 332 ALA A O 1
ATOM 2561 N N . ALA A 1 333 ? 7.081 -17.721 41.250 1.00 50.75 333 ALA A N 1
ATOM 2562 C CA . ALA A 1 333 ? 8.225 -18.603 41.331 1.00 50.75 333 ALA A CA 1
ATOM 2563 C C . ALA A 1 333 ? 8.712 -18.935 39.915 1.00 50.75 333 ALA A C 1
ATOM 2565 O O . ALA A 1 333 ? 7.914 -19.243 39.028 1.00 50.75 333 ALA A O 1
ATOM 2566 N N . GLU A 1 334 ? 10.029 -18.856 39.753 1.00 50.84 334 GLU A N 1
ATOM 2567 C CA . GLU A 1 334 ? 10.794 -19.662 38.812 1.00 50.84 334 GLU A CA 1
ATOM 2568 C C . GLU A 1 334 ? 10.444 -21.154 38.928 1.00 50.84 334 GLU A C 1
ATOM 2570 O O . GLU A 1 334 ? 10.015 -21.635 39.978 1.00 50.84 334 GLU A O 1
ATOM 2575 N N . ASP A 1 335 ? 10.747 -21.848 37.833 1.00 41.97 335 ASP A N 1
ATOM 2576 C CA . ASP A 1 335 ? 10.930 -23.291 37.670 1.00 41.97 335 ASP A CA 1
ATOM 2577 C C . ASP A 1 335 ? 9.766 -24.085 37.076 1.00 41.97 335 ASP A C 1
ATOM 2579 O O . ASP A 1 335 ? 8.789 -24.470 37.715 1.00 41.97 335 ASP A O 1
ATOM 2583 N N . GLY A 1 336 ? 9.953 -24.397 35.793 1.00 40.72 336 GLY A N 1
ATOM 2584 C CA . GLY A 1 336 ? 9.101 -25.268 35.000 1.00 40.72 336 GLY A CA 1
ATOM 2585 C C . GLY A 1 336 ? 9.718 -25.578 33.642 1.00 40.72 336 GLY A C 1
ATOM 2586 O O . GLY A 1 336 ? 9.070 -25.424 32.614 1.00 40.72 336 GLY A O 1
ATOM 2587 N N . HIS A 1 337 ? 10.991 -25.970 33.650 1.00 40.66 337 HIS A N 1
ATOM 2588 C CA . HIS A 1 337 ? 11.693 -26.586 32.530 1.00 40.66 337 HIS A CA 1
ATOM 2589 C C . HIS A 1 337 ? 10.903 -27.832 32.077 1.00 40.66 337 HIS A C 1
ATOM 2591 O O . HIS A 1 337 ? 10.846 -28.826 32.797 1.00 40.66 337 HIS A O 1
ATOM 2597 N N . ALA A 1 338 ? 10.290 -27.786 30.894 1.00 46.59 338 ALA A N 1
ATOM 2598 C CA . ALA A 1 338 ? 9.771 -28.962 30.203 1.00 46.59 338 ALA A CA 1
ATOM 2599 C C . ALA A 1 338 ? 10.382 -28.992 28.804 1.00 46.59 338 ALA A C 1
ATOM 2601 O O . ALA A 1 338 ? 9.954 -28.319 27.869 1.00 46.59 338 ALA A O 1
ATOM 2602 N N . GLU A 1 339 ? 11.472 -29.740 28.737 1.00 42.28 339 GLU A N 1
ATOM 2603 C CA . GLU A 1 339 ? 12.154 -30.171 27.536 1.00 42.28 339 GLU A CA 1
ATOM 2604 C C . GLU A 1 339 ? 11.381 -31.348 26.907 1.00 42.28 339 GLU A C 1
ATOM 2606 O O . GLU A 1 339 ? 10.903 -32.229 27.618 1.00 42.28 339 GLU A O 1
ATOM 2611 N N . ALA A 1 340 ? 11.346 -31.353 25.571 1.00 44.06 340 ALA A N 1
ATOM 2612 C CA . ALA A 1 340 ? 11.116 -32.483 24.664 1.00 44.06 340 ALA A CA 1
ATOM 2613 C C . ALA A 1 340 ? 9.696 -33.070 24.485 1.00 44.06 340 ALA A C 1
ATOM 2615 O O . ALA A 1 340 ? 9.098 -33.641 25.392 1.00 44.06 340 ALA A O 1
ATOM 2616 N N . LEU A 1 341 ? 9.236 -33.021 23.223 1.00 44.84 341 LEU A N 1
ATOM 2617 C CA . LEU A 1 341 ? 8.914 -34.136 22.295 1.00 44.84 341 LEU A CA 1
ATOM 2618 C C . LEU A 1 341 ? 7.940 -33.567 21.232 1.00 44.84 341 LEU A C 1
ATOM 2620 O O . LEU A 1 341 ? 6.859 -33.109 21.570 1.00 44.84 341 LEU A O 1
ATOM 2624 N N . ALA A 1 342 ? 8.373 -33.298 19.996 1.00 49.50 342 ALA A N 1
ATOM 2625 C CA . ALA A 1 342 ? 8.446 -34.238 18.867 1.00 49.50 342 ALA A CA 1
ATOM 2626 C C . ALA A 1 342 ? 7.079 -34.834 18.454 1.00 49.50 342 ALA A C 1
ATOM 2628 O O . ALA A 1 342 ? 6.353 -35.333 19.305 1.00 49.50 342 ALA A O 1
ATOM 2629 N N . ALA A 1 343 ? 6.841 -34.866 17.132 1.00 43.50 343 ALA A N 1
ATOM 2630 C CA . ALA A 1 343 ? 5.627 -35.261 16.391 1.00 43.50 343 ALA A CA 1
ATOM 2631 C C . ALA A 1 343 ? 4.655 -34.081 16.155 1.00 43.50 343 ALA A C 1
ATOM 2633 O O . ALA A 1 343 ? 4.360 -33.325 17.065 1.00 43.50 343 ALA A O 1
ATOM 2634 N N . GLU A 1 344 ? 4.128 -33.806 14.967 1.00 44.91 344 GLU A N 1
ATOM 2635 C CA . GLU A 1 344 ? 4.035 -34.600 13.749 1.00 44.91 344 GLU A CA 1
ATOM 2636 C C . GLU A 1 344 ? 3.706 -33.636 12.598 1.00 44.91 344 GLU A C 1
ATOM 2638 O O . GLU A 1 344 ? 2.810 -32.797 12.699 1.00 44.91 344 GLU A O 1
ATOM 2643 N N . GLU A 1 345 ? 4.466 -33.739 11.517 1.00 50.19 345 GLU A N 1
ATOM 2644 C CA . GLU A 1 345 ? 4.185 -33.142 10.218 1.00 50.19 345 GLU A CA 1
ATOM 2645 C C . GLU A 1 345 ? 3.072 -33.962 9.541 1.00 50.19 345 GLU A C 1
ATOM 2647 O O . GLU A 1 345 ? 3.279 -35.155 9.308 1.00 50.19 345 GLU A O 1
ATOM 2652 N N . PRO A 1 346 ? 1.906 -33.392 9.180 1.00 63.56 346 PRO A N 1
ATOM 2653 C CA . PRO A 1 346 ? 0.984 -34.093 8.307 1.00 63.56 346 PRO A CA 1
ATOM 2654 C C . PRO A 1 346 ? 1.418 -33.884 6.855 1.00 63.56 346 PRO A C 1
ATOM 2656 O O . PRO A 1 346 ? 1.020 -32.934 6.180 1.00 63.56 346 PRO A O 1
ATOM 2659 N N . ALA A 1 347 ? 2.219 -34.830 6.373 1.00 53.47 347 ALA A N 1
ATOM 2660 C CA . ALA A 1 347 ? 2.295 -35.160 4.962 1.00 53.47 347 ALA A CA 1
ATOM 2661 C C . ALA A 1 347 ? 0.942 -35.732 4.502 1.00 53.47 347 ALA A C 1
ATOM 2663 O O . ALA A 1 347 ? 0.479 -36.749 5.018 1.00 53.47 347 ALA A O 1
ATOM 2664 N N . ALA A 1 348 ? 0.317 -35.103 3.508 1.00 57.56 348 ALA A N 1
ATOM 2665 C CA . ALA A 1 348 ? -0.783 -35.684 2.739 1.00 57.56 348 ALA A CA 1
ATOM 2666 C C . ALA A 1 348 ? -0.871 -34.993 1.356 1.00 57.56 348 ALA A C 1
ATOM 2668 O O . ALA A 1 348 ? -0.364 -33.884 1.194 1.00 57.56 348 ALA A O 1
ATOM 2669 N N . PRO A 1 349 ? -1.426 -35.647 0.324 1.00 56.62 349 PRO A N 1
ATOM 2670 C CA . PRO A 1 349 ? -0.614 -36.112 -0.794 1.00 56.62 349 PRO A CA 1
ATOM 2671 C C . PRO A 1 349 ? -1.087 -35.588 -2.160 1.00 56.62 349 PRO A C 1
ATOM 2673 O O . PRO A 1 349 ? -2.227 -35.180 -2.331 1.00 56.62 349 PRO A O 1
ATOM 2676 N N . GLY A 1 350 ? -0.216 -35.750 -3.159 1.00 44.00 350 GLY A N 1
ATOM 2677 C CA . GLY A 1 350 ? -0.616 -36.339 -4.439 1.00 44.00 350 GLY A CA 1
ATOM 2678 C C . GLY A 1 350 ? -1.398 -35.469 -5.426 1.00 44.00 350 GLY A C 1
ATOM 2679 O O . GLY A 1 350 ? -2.616 -35.378 -5.375 1.00 44.00 350 GLY A O 1
ATOM 2680 N N . THR A 1 351 ? -0.660 -34.977 -6.423 1.00 50.50 351 THR A N 1
ATOM 2681 C CA . THR A 1 351 ? -0.950 -35.165 -7.859 1.00 50.50 351 THR A CA 1
ATOM 2682 C C . THR A 1 351 ? -2.401 -35.007 -8.331 1.00 50.50 351 THR A C 1
ATOM 2684 O O . THR A 1 351 ? -3.187 -35.953 -8.296 1.00 50.50 351 THR A O 1
ATOM 2687 N N . ALA A 1 352 ? -2.678 -33.874 -8.974 1.00 53.97 352 ALA A N 1
ATOM 2688 C CA . ALA A 1 352 ? -3.588 -33.827 -10.113 1.00 53.97 352 ALA A CA 1
ATOM 2689 C C . ALA A 1 352 ? -2.828 -33.230 -11.306 1.00 53.97 352 ALA A C 1
ATOM 2691 O O . ALA A 1 352 ? -2.761 -32.016 -11.482 1.00 53.97 352 ALA A O 1
ATOM 2692 N N . GLU A 1 353 ? -2.197 -34.108 -12.087 1.00 50.22 353 GLU A N 1
ATOM 2693 C CA . GLU A 1 353 ? -1.846 -33.809 -13.472 1.00 50.22 353 GLU A CA 1
ATOM 2694 C C . GLU A 1 353 ? -3.158 -33.661 -14.253 1.00 50.22 353 GLU A C 1
ATOM 2696 O O . GLU A 1 353 ? -3.849 -34.650 -14.497 1.00 50.22 353 GLU A O 1
ATOM 2701 N N . ASP A 1 354 ? -3.521 -32.436 -14.631 1.00 60.25 354 ASP A N 1
ATOM 2702 C CA . ASP A 1 354 ? -4.575 -32.208 -15.619 1.00 60.25 354 ASP A CA 1
ATOM 2703 C C . ASP A 1 354 ? -3.931 -32.083 -17.004 1.00 60.25 354 ASP A C 1
ATOM 2705 O O . ASP A 1 354 ? -3.489 -31.020 -17.441 1.00 60.25 354 ASP A O 1
ATOM 2709 N N . ASN A 1 355 ? -3.821 -33.232 -17.669 1.00 64.25 355 ASN A N 1
ATOM 2710 C CA . ASN A 1 355 ? -3.542 -33.332 -19.093 1.00 64.25 355 ASN A CA 1
ATOM 2711 C C . ASN A 1 355 ? -4.854 -33.148 -19.868 1.00 64.25 355 ASN A C 1
ATOM 2713 O O . ASN A 1 355 ? -5.620 -34.101 -20.035 1.00 64.25 355 ASN A O 1
ATOM 2717 N N . ARG A 1 356 ? -5.088 -31.952 -20.419 1.00 58.94 356 ARG A N 1
ATOM 2718 C CA . ARG A 1 356 ? -6.091 -31.749 -21.478 1.00 58.94 356 ARG A CA 1
ATOM 2719 C C . ARG A 1 356 ? -5.653 -30.615 -22.409 1.00 58.94 356 ARG A C 1
ATOM 2721 O O . ARG A 1 356 ? -5.835 -29.446 -22.107 1.00 58.94 356 ARG A O 1
ATOM 2728 N N . ALA A 1 357 ? -4.839 -30.922 -23.414 1.00 60.50 357 ALA A N 1
ATOM 2729 C CA . ALA A 1 357 ? -5.268 -31.309 -24.763 1.00 60.50 357 ALA A CA 1
ATOM 2730 C C . ALA A 1 357 ? -6.009 -30.178 -25.500 1.00 60.50 357 ALA A C 1
ATOM 2732 O O . ALA A 1 357 ? -7.233 -30.063 -25.419 1.00 60.50 357 ALA A O 1
ATOM 2733 N N . GLU A 1 358 ? -5.230 -29.389 -26.247 1.00 53.38 358 GLU A N 1
ATOM 2734 C CA . GLU A 1 358 ? -5.678 -28.716 -27.472 1.00 53.38 358 GLU A CA 1
ATOM 2735 C C . GLU A 1 358 ? -6.150 -29.769 -28.490 1.00 53.38 358 GLU A C 1
ATOM 2737 O O . GLU A 1 358 ? -5.624 -30.890 -28.536 1.00 53.38 358 GLU A O 1
ATOM 2742 N N . PRO A 1 359 ? -7.183 -29.437 -29.268 1.00 66.00 359 PRO A N 1
ATOM 2743 C CA . PRO A 1 359 ? -6.917 -29.152 -30.682 1.00 66.00 359 PRO A CA 1
ATOM 2744 C C . PRO A 1 359 ? -7.377 -27.769 -31.159 1.00 66.00 359 PRO A C 1
ATOM 2746 O O . PRO A 1 359 ? -8.421 -27.273 -30.671 1.00 66.00 359 PRO A O 1
#

Secondary structure (DSSP, 8-state):
--PPPPPPP---PPPPPPPPPPPP----------------------------PPPP--------------------TT--TTT-HHHHHHHHHHHS-HHHHHHHHHS-HHHHHHHHHHHHHHHHHHHHHHHHHHHHHHHHHHHHHHHHHHHHHHHHHHHHHHHHHHHHHHHHHHHHHHHHHHHHHHHHHHHHHHHHHHHHHHHHHHHHHHHHHHHHHHHHHHHHHHHHHHHHHHHHHHHHHHHHHHHHHHHHH-HHHHHHHHHHHHHHHHHHHHHHHHHHHHH-TTS-GGG--TTTT--------------------------------------------------------------

Sequence (359 aa):
MTALPCLAPISQVPGRPPVRPERPASKPGSSREAARLTSPEVARTSPEVARTSLPDPSEGGGRQGRRPYTPDWAVFEGDSALENAEKARQFFRGALLPADMAKIRALSMNQFLDSARISAHLHEVETLISIGADYKERARRSARAQEEAENKLAEAESKLAEAGLQKKELLLRLGATEDEVRLFNMTLEEERAGHALTRSEVRAAEARLSEAQSLLAVREQEIRNLEQKAEQHEAREKAAREQARNAVELFRESEEFRDLLEEEGVNGLTQGFNDFRNQLRRFLPNFDLDLLQPGAGVEFEAGTPAVDEAAEETGSAAEEGSAGAPEAAPKAAEDGHAEALAAEEPAAPGTAEDNRAEP